Protein AF-A0A7X7SYZ7-F1 (afdb_monomer)

Foldseek 3Di:
DQKDKDQLAAFDKDDPDPFWIWTDHADPQFWDWIWIAGHPGDIDIDTAGHQWMWMWGRPDDHTDIDIGHDPDQDPDLQQNVCVVVVAHPVQEDEPPDPLAAQKDKDDDDPQKIKIWHWDFDPFKIFTKMWIWGADPVPRDIFTQDIDTRHMYGHPPDDNVNSVVRVVVVVVVRVPRDHDHDD

Secondary structure (DSSP, 8-state):
--EEEEE--SSEEEEEETTEEEEEEE-TTSEEEEEEEETTTEEEEEEEETT-EEEEE--SSSPEEEEEPPPPPPSSHHHHHHHHTT--GGGB--TT-TT--S-EEEEE-SSEEEEEEEEEETTEEEEEEEEEEE-TTT--EEEEEEEEEEEEE-TT--HHHHHHHHHHHHHHHHHS------

pLDDT: mean 91.29, std 6.84, range [59.31, 98.5]

Solvent-accessible surface area (backbone atoms only — not comparable to full-atom values): 10309 Å² total; per-residue (Å²): 130,54,66,51,75,43,79,34,78,64,64,47,76,44,79,72,50,100,56,29,39,37,36,37,46,55,49,98,88,32,42,42,36,34,37,41,33,38,69,95,71,48,70,49,78,40,81,42,42,57,64,24,33,42,37,40,31,59,65,78,79,76,59,50,71,47,78,39,79,55,86,74,77,55,87,51,69,56,57,26,54,38,36,77,73,74,37,48,71,95,30,51,48,61,72,84,42,83,83,62,38,79,70,46,71,53,72,72,61,93,62,32,32,39,39,37,30,45,52,72,39,94,48,26,33,36,30,36,34,36,32,34,32,56,38,90,88,74,69,49,76,38,34,42,43,76,48,76,71,30,36,28,54,42,98,84,59,49,60,68,57,43,53,54,30,43,50,55,50,48,50,62,59,65,67,57,72,69,48,67,80,131

Structure (mmCIF, N/CA/C/O backbone):
data_AF-A0A7X7SYZ7-F1
#
_entry.id   AF-A0A7X7SYZ7-F1
#
loop_
_atom_site.group_PDB
_atom_site.id
_atom_site.type_symbol
_atom_site.label_atom_id
_atom_site.label_alt_id
_atom_site.label_comp_id
_atom_site.label_asym_id
_atom_site.label_entity_id
_atom_site.label_seq_id
_atom_site.pdbx_PDB_ins_code
_atom_site.Cartn_x
_atom_site.Cartn_y
_atom_site.Cartn_z
_atom_site.occupancy
_atom_site.B_iso_or_equiv
_atom_site.auth_seq_id
_atom_site.auth_comp_id
_atom_site.auth_asym_id
_atom_site.auth_atom_id
_atom_site.pdbx_PDB_model_num
ATOM 1 N N . MET A 1 1 ? 9.435 10.555 -22.149 1.00 59.31 1 MET A N 1
ATOM 2 C CA . MET A 1 1 ? 8.198 10.839 -21.379 1.00 59.31 1 MET A CA 1
ATOM 3 C C . MET A 1 1 ? 6.962 10.702 -22.274 1.00 59.31 1 MET A C 1
ATOM 5 O O . MET A 1 1 ? 6.375 11.703 -22.654 1.00 59.31 1 MET A O 1
ATOM 9 N N . ALA A 1 2 ? 6.576 9.484 -22.659 1.00 74.25 2 ALA A N 1
ATOM 10 C CA . ALA A 1 2 ? 5.480 9.288 -23.620 1.00 74.25 2 ALA A CA 1
ATOM 11 C C . ALA A 1 2 ? 4.104 9.045 -22.973 1.00 74.25 2 ALA A C 1
ATOM 13 O O . ALA A 1 2 ? 3.088 9.118 -23.648 1.00 74.25 2 ALA A O 1
ATOM 14 N N . LYS A 1 3 ? 4.060 8.764 -21.668 1.00 85.44 3 LYS A N 1
ATOM 15 C CA . LYS A 1 3 ? 2.823 8.537 -20.915 1.00 85.44 3 LYS A CA 1
ATOM 16 C C . LYS A 1 3 ? 2.639 9.665 -19.911 1.00 85.44 3 LYS A C 1
ATOM 18 O O . LYS A 1 3 ? 3.589 9.987 -19.196 1.00 85.44 3 LYS A O 1
ATOM 23 N N . ARG A 1 4 ? 1.445 10.249 -19.856 1.00 86.56 4 ARG A N 1
ATOM 24 C CA . ARG A 1 4 ? 1.060 11.252 -18.857 1.00 86.56 4 ARG A CA 1
ATOM 25 C C . ARG A 1 4 ? -0.290 10.920 -18.242 1.00 86.56 4 ARG A C 1
ATOM 27 O O . ARG A 1 4 ? -1.123 10.270 -18.868 1.00 86.56 4 ARG A O 1
ATOM 34 N N . VAL A 1 5 ? -0.469 11.363 -17.004 1.00 88.19 5 VAL A N 1
ATOM 35 C CA . VAL A 1 5 ? -1.701 11.201 -16.233 1.00 88.19 5 VAL A CA 1
ATOM 36 C C . VAL A 1 5 ? -2.124 12.579 -15.754 1.00 88.19 5 VAL A C 1
ATOM 38 O O . VAL A 1 5 ? -1.307 13.295 -15.179 1.00 88.19 5 VAL A O 1
ATOM 41 N N . PHE A 1 6 ? -3.380 12.940 -15.991 1.00 87.12 6 PHE A N 1
ATOM 42 C CA . PHE A 1 6 ? -3.966 14.209 -15.569 1.00 87.12 6 PHE A CA 1
ATOM 43 C C . PHE A 1 6 ? -5.107 13.934 -14.594 1.00 87.12 6 PHE A C 1
ATOM 45 O O . PHE A 1 6 ? -5.988 13.124 -14.889 1.00 87.12 6 PHE A O 1
ATOM 52 N N . ASN A 1 7 ? -5.102 14.598 -13.438 1.00 88.88 7 ASN A N 1
ATOM 53 C CA . ASN A 1 7 ? -6.265 14.614 -12.554 1.00 88.88 7 ASN A CA 1
ATOM 54 C C . ASN A 1 7 ? -7.273 15.629 -13.103 1.00 88.88 7 ASN A C 1
ATOM 56 O O . ASN A 1 7 ? -6.920 16.774 -13.377 1.00 88.88 7 ASN A O 1
ATOM 60 N N . ILE A 1 8 ? -8.526 15.213 -13.268 1.00 88.56 8 ILE A N 1
ATOM 61 C CA . ILE A 1 8 ? -9.598 16.078 -13.762 1.00 88.56 8 ILE A CA 1
ATOM 62 C C . ILE A 1 8 ? -10.213 16.790 -12.554 1.00 88.56 8 ILE A C 1
ATOM 64 O O . ILE A 1 8 ? -11.076 16.241 -11.874 1.00 88.56 8 ILE A O 1
ATOM 68 N N . GLU A 1 9 ? -9.743 17.995 -12.244 1.00 87.25 9 GLU A N 1
ATOM 69 C CA . GLU A 1 9 ? -10.214 18.763 -11.076 1.00 87.25 9 GLU A CA 1
ATOM 70 C C . GLU A 1 9 ? -11.008 20.012 -11.464 1.00 87.25 9 GLU A C 1
ATOM 72 O O . GLU A 1 9 ? -11.958 20.390 -10.771 1.00 87.25 9 GLU A O 1
ATOM 77 N N . LYS A 1 10 ? -10.628 20.632 -12.582 1.00 88.62 10 LYS A N 1
ATOM 78 C CA . LYS A 1 10 ? -11.188 21.874 -13.116 1.00 88.62 10 LYS A CA 1
ATOM 79 C C . LYS A 1 10 ? -11.003 21.927 -14.634 1.00 88.62 10 LYS A C 1
ATOM 81 O O . LYS A 1 10 ? -10.249 21.136 -15.200 1.00 88.62 10 LYS A O 1
ATOM 86 N N . THR A 1 11 ? -11.670 22.883 -15.271 1.00 90.00 11 THR A N 1
ATOM 87 C CA . THR A 1 11 ? -11.431 23.238 -16.674 1.00 90.00 11 THR A CA 1
ATOM 88 C C . THR A 1 11 ? -10.013 23.783 -16.833 1.00 90.00 11 THR A C 1
ATOM 90 O O . THR A 1 11 ? -9.665 24.784 -16.208 1.00 90.00 11 THR A O 1
ATOM 93 N N . GLU A 1 12 ? -9.181 23.125 -17.640 1.00 91.00 12 GLU A N 1
ATOM 94 C CA . GLU A 1 12 ? -7.765 23.475 -17.792 1.00 91.00 12 GLU A CA 1
ATOM 95 C C . GLU A 1 12 ? -7.169 22.899 -19.086 1.00 91.00 12 GLU A C 1
ATOM 97 O O . GLU A 1 12 ? -7.591 21.846 -19.571 1.00 91.00 12 GLU A O 1
ATOM 102 N N . LYS A 1 13 ? -6.185 23.603 -19.662 1.00 90.12 13 LYS A N 1
ATOM 103 C CA . LYS A 1 13 ? -5.462 23.188 -20.871 1.00 90.12 13 LYS A CA 1
ATOM 104 C C . LYS A 1 13 ? -4.013 22.853 -20.533 1.00 90.12 13 LYS A C 1
ATOM 106 O O . LYS A 1 13 ? -3.319 23.643 -19.904 1.00 90.12 13 LYS A O 1
ATOM 111 N N . PHE A 1 14 ? -3.543 21.713 -21.021 1.00 87.00 14 PHE A N 1
ATOM 112 C CA . PHE A 1 14 ? -2.214 21.178 -20.757 1.00 87.00 14 PHE A CA 1
ATOM 113 C C . PHE A 1 14 ? -1.492 20.844 -22.059 1.00 87.00 14 PHE A C 1
ATOM 115 O O . PHE A 1 14 ? -2.081 20.287 -22.987 1.00 87.00 14 PHE A O 1
ATOM 122 N N . GLN A 1 15 ? -0.185 21.098 -22.102 1.00 86.69 15 GLN A N 1
ATOM 123 C CA . GLN A 1 15 ? 0.689 20.502 -23.108 1.00 86.69 15 GLN A CA 1
ATOM 124 C C . GLN A 1 15 ? 1.154 19.129 -22.602 1.00 86.69 15 GLN A C 1
ATOM 126 O O . GLN A 1 15 ? 1.947 19.025 -21.661 1.00 86.69 15 GLN A O 1
ATOM 131 N N . ALA A 1 16 ? 0.624 18.059 -23.197 1.00 82.19 16 ALA A N 1
ATOM 132 C CA . ALA A 1 16 ? 0.939 16.687 -22.807 1.00 82.19 16 ALA A CA 1
ATOM 133 C C . ALA A 1 16 ? 2.254 16.195 -23.430 1.00 82.19 16 ALA A C 1
ATOM 135 O O . ALA A 1 16 ? 3.013 15.478 -22.777 1.00 82.19 16 ALA A O 1
ATOM 136 N N . GLY A 1 17 ? 2.556 16.628 -24.653 1.00 80.62 17 GLY A N 1
ATOM 137 C CA . GLY A 1 17 ? 3.775 16.291 -25.387 1.00 80.62 17 GLY A CA 1
ATOM 138 C C . GLY A 1 17 ? 4.156 17.385 -26.382 1.00 80.62 17 GLY A C 1
ATOM 139 O O . GLY A 1 17 ? 3.549 18.453 -26.394 1.00 80.62 17 GLY A O 1
ATOM 140 N N . MET A 1 18 ? 5.150 17.121 -27.236 1.00 80.81 18 MET A N 1
ATOM 141 C CA . MET A 1 18 ? 5.618 18.112 -28.222 1.00 80.81 18 MET A CA 1
ATOM 142 C C . MET A 1 18 ? 4.513 18.560 -29.191 1.00 80.81 18 MET A C 1
ATOM 144 O O . MET A 1 18 ? 4.461 19.729 -29.543 1.00 80.81 18 MET A O 1
ATOM 148 N N . SER A 1 19 ? 3.615 17.653 -29.577 1.00 82.75 19 SER A N 1
ATOM 149 C CA . SER A 1 19 ? 2.524 17.900 -30.531 1.00 82.75 19 SER A CA 1
ATOM 150 C C . SER A 1 19 ? 1.172 17.397 -30.015 1.00 82.75 19 SER A C 1
ATOM 152 O O . SER A 1 19 ? 0.317 16.980 -30.795 1.00 82.75 19 SER A O 1
ATOM 154 N N . THR A 1 20 ? 0.996 17.354 -28.691 1.00 85.88 20 THR A N 1
ATOM 155 C CA . THR A 1 20 ? -0.237 16.862 -28.063 1.00 85.88 20 THR A CA 1
ATOM 156 C C . THR A 1 20 ? -0.690 17.811 -26.971 1.00 85.88 20 THR A C 1
ATOM 158 O O . THR A 1 20 ? 0.043 18.051 -26.006 1.00 85.88 20 THR A O 1
ATOM 161 N N . TYR A 1 21 ? -1.916 18.302 -27.109 1.00 89.94 21 TYR A N 1
ATOM 162 C CA . TYR A 1 21 ? -2.570 19.173 -26.145 1.00 89.94 21 TYR A CA 1
ATOM 163 C C . TYR A 1 21 ? -3.809 18.483 -25.593 1.00 89.94 21 TYR A C 1
ATOM 165 O O . TYR A 1 21 ? -4.528 17.791 -26.305 1.00 89.94 21 TYR A O 1
ATOM 173 N N . VAL A 1 22 ? -4.049 18.667 -24.303 1.00 91.25 22 VAL A N 1
ATOM 174 C CA . VAL A 1 22 ? -5.235 18.161 -23.617 1.00 91.25 22 VAL A CA 1
ATOM 175 C C . VAL A 1 22 ? -5.989 19.362 -23.092 1.00 91.25 22 VAL A C 1
ATOM 177 O O . VAL A 1 22 ? -5.407 20.192 -22.399 1.00 91.25 22 VAL A O 1
ATOM 180 N N . TYR A 1 23 ? -7.271 19.459 -23.401 1.00 94.06 23 TYR A N 1
ATOM 181 C CA . TYR A 1 23 ? -8.138 20.502 -22.886 1.00 94.06 23 TYR A CA 1
ATOM 182 C C . TYR A 1 23 ? -9.327 19.880 -22.167 1.00 94.06 23 TYR A C 1
ATOM 184 O O . TYR A 1 23 ? -10.150 19.206 -22.773 1.00 94.06 23 TYR A O 1
ATOM 192 N N . ILE A 1 24 ? -9.390 20.079 -20.858 1.00 93.75 24 ILE A N 1
ATOM 193 C CA . ILE A 1 24 ? -10.478 19.614 -20.006 1.00 93.75 24 ILE A CA 1
ATOM 194 C C . ILE A 1 24 ? -11.499 20.740 -19.893 1.00 93.75 24 ILE A C 1
ATOM 196 O O . ILE A 1 24 ? -11.137 21.861 -19.542 1.00 93.75 24 ILE A O 1
ATOM 200 N N . GLN A 1 25 ? -12.764 20.426 -20.152 1.00 93.62 25 GLN A N 1
ATOM 201 C CA . GLN A 1 25 ? -13.917 21.297 -19.956 1.00 93.62 25 GLN A CA 1
ATOM 202 C C . GLN A 1 25 ? -14.903 20.599 -19.026 1.00 93.62 25 GLN A C 1
ATOM 204 O O . GLN A 1 25 ? -15.317 19.478 -19.315 1.00 93.62 25 GLN A O 1
ATOM 209 N N . LEU A 1 26 ? -15.266 21.251 -17.924 1.00 92.06 26 LEU A N 1
ATOM 210 C CA . LEU A 1 26 ? -16.256 20.775 -16.960 1.00 92.06 26 LEU A CA 1
ATOM 211 C C . LEU A 1 26 ? -17.360 21.823 -16.786 1.00 92.06 26 LEU A C 1
ATOM 213 O O . LEU A 1 26 ? -17.083 23.022 -16.843 1.00 92.06 26 LEU A O 1
ATOM 217 N N . ASP A 1 27 ? -18.579 21.355 -16.550 1.00 91.75 27 ASP A N 1
ATOM 218 C CA . ASP A 1 27 ? -19.715 22.146 -16.086 1.00 91.75 27 ASP A CA 1
ATOM 219 C C . ASP A 1 27 ? -19.710 22.310 -14.551 1.00 91.75 27 ASP A C 1
ATOM 221 O O . ASP A 1 27 ? -18.876 21.738 -13.838 1.00 91.75 27 ASP A O 1
ATOM 225 N N . ASP A 1 28 ? -20.671 23.078 -14.030 1.00 88.06 28 ASP A N 1
ATOM 226 C CA . ASP A 1 28 ? -20.826 23.329 -12.589 1.00 88.06 28 ASP A CA 1
ATOM 227 C C . ASP A 1 28 ? -21.179 22.060 -11.789 1.00 88.06 28 ASP A C 1
ATOM 229 O O . ASP A 1 28 ? -20.898 21.971 -10.592 1.00 88.06 28 ASP A O 1
ATOM 233 N N . ALA A 1 29 ? -21.750 21.045 -12.447 1.00 86.44 29 ALA A N 1
ATOM 234 C CA . ALA A 1 29 ? -22.035 19.736 -11.860 1.00 86.44 29 ALA A CA 1
ATOM 235 C C . ALA A 1 29 ? -20.804 18.802 -11.861 1.00 86.44 29 ALA A C 1
ATOM 237 O O . ALA A 1 29 ? -20.845 17.705 -11.291 1.00 86.44 29 ALA A O 1
ATOM 238 N N . GLY A 1 30 ? -19.690 19.236 -12.459 1.00 85.31 30 GLY A N 1
ATOM 239 C CA . GLY A 1 30 ? -18.440 18.497 -12.560 1.00 85.31 30 GLY A CA 1
ATOM 240 C C . GLY A 1 30 ? -18.425 17.438 -13.663 1.00 85.31 30 GLY A C 1
ATOM 241 O O . GLY A 1 30 ? -17.581 16.548 -13.598 1.00 85.31 30 GLY A O 1
ATOM 242 N N . PHE A 1 31 ? -19.317 17.491 -14.648 1.00 91.81 31 PHE A N 1
ATOM 243 C CA . PHE A 1 31 ? -19.304 16.639 -15.840 1.00 91.81 31 PHE A CA 1
ATOM 244 C C . PHE A 1 31 ? -18.789 17.419 -17.049 1.00 91.81 31 PHE A C 1
ATOM 246 O O . PHE A 1 31 ? -18.883 18.639 -17.107 1.00 91.81 31 PHE A O 1
ATOM 253 N N . GLY A 1 32 ? -18.223 16.735 -18.036 1.00 92.50 32 GLY A N 1
ATOM 254 C CA . GLY A 1 32 ? -17.840 17.396 -19.275 1.00 92.50 32 GLY A CA 1
ATOM 255 C C . GLY A 1 32 ? -16.994 16.524 -20.185 1.00 92.50 32 GLY A C 1
ATOM 256 O O . GLY A 1 32 ? -17.213 15.315 -20.286 1.00 92.50 32 GLY A O 1
ATOM 257 N N . LYS A 1 33 ? -16.037 17.143 -20.876 1.00 95.19 33 LYS A N 1
ATOM 258 C CA . LYS A 1 33 ? -15.215 16.480 -21.891 1.00 95.19 33 LYS A CA 1
ATOM 259 C C . LYS A 1 33 ? -13.744 16.861 -21.801 1.00 95.19 33 LYS A C 1
ATOM 261 O O . LYS A 1 33 ? -13.391 18.003 -21.518 1.00 95.19 33 LYS A O 1
ATOM 266 N N . ALA A 1 34 ? -12.884 15.889 -22.070 1.00 93.50 34 ALA A N 1
ATOM 267 C CA . ALA A 1 34 ? -11.483 16.109 -22.374 1.00 93.50 34 ALA A CA 1
ATOM 268 C C . ALA A 1 34 ? -11.301 16.046 -23.891 1.00 93.50 34 ALA A C 1
ATOM 270 O O . ALA A 1 34 ? -11.618 15.037 -24.517 1.00 93.50 34 ALA A O 1
ATOM 271 N N . ILE A 1 35 ? -10.791 17.122 -24.474 1.00 93.69 35 ILE A N 1
ATOM 272 C CA . ILE A 1 35 ? -10.439 17.222 -25.886 1.00 93.69 35 ILE A CA 1
ATOM 273 C C . ILE A 1 35 ? -8.939 16.975 -25.989 1.00 93.69 35 ILE A C 1
ATOM 275 O O . ILE A 1 35 ? -8.139 17.735 -25.440 1.00 93.69 35 ILE A O 1
ATOM 279 N N . VAL A 1 36 ? -8.554 15.894 -26.658 1.00 90.94 36 VAL A N 1
ATOM 280 C CA . VAL A 1 36 ? -7.151 15.591 -26.944 1.00 90.94 36 VAL A CA 1
ATOM 281 C C . VAL A 1 36 ? -6.877 15.971 -28.385 1.00 90.94 36 VAL A C 1
ATOM 283 O O . VAL A 1 36 ? -7.438 15.377 -29.303 1.00 90.94 36 VAL A O 1
ATOM 286 N N . GLU A 1 37 ? -6.025 16.972 -28.557 1.00 90.38 37 GLU A N 1
ATOM 287 C CA . GLU A 1 37 ? -5.545 17.447 -29.846 1.00 90.38 37 GLU A CA 1
ATOM 288 C C . GLU A 1 37 ? -4.161 16.865 -30.128 1.00 90.38 37 GLU A C 1
ATOM 290 O O . GLU A 1 37 ? -3.281 16.882 -29.261 1.00 90.38 37 GLU A O 1
ATOM 295 N N . TRP A 1 38 ? -3.961 16.362 -31.341 1.00 86.94 38 TRP A N 1
ATOM 296 C CA . TRP A 1 38 ? -2.729 15.730 -31.782 1.00 86.94 38 TRP A CA 1
ATOM 297 C C . TRP A 1 38 ? -2.341 16.170 -33.196 1.00 86.94 38 TRP A C 1
ATOM 299 O O . TRP A 1 38 ? -3.184 16.311 -34.080 1.00 86.94 38 TRP A O 1
ATOM 309 N N . LYS A 1 39 ? -1.032 16.352 -33.413 1.00 78.12 39 LYS A N 1
ATOM 310 C CA . LYS A 1 39 ? -0.447 16.780 -34.697 1.00 78.12 39 LYS A CA 1
ATOM 311 C C . LYS A 1 39 ? -1.217 17.962 -35.307 1.00 78.12 39 LYS A C 1
ATOM 313 O O . LYS A 1 39 ? -1.373 18.972 -34.637 1.00 78.12 39 LYS A O 1
ATOM 318 N N . HIS A 1 40 ? -1.600 17.892 -36.582 1.00 74.56 40 HIS A N 1
ATOM 319 C CA . HIS A 1 40 ? -2.111 18.999 -37.396 1.00 74.56 40 HIS A CA 1
ATOM 320 C C . HIS A 1 40 ? -3.585 19.323 -37.079 1.00 74.56 40 HIS A C 1
ATOM 322 O O . HIS A 1 40 ? -4.405 19.435 -37.983 1.00 74.56 40 HIS A O 1
ATOM 328 N N . GLY A 1 41 ? -3.921 19.453 -35.792 1.00 75.75 41 GLY A N 1
ATOM 329 C CA . GLY A 1 41 ? -5.257 19.831 -35.329 1.00 75.75 41 GLY A CA 1
ATOM 330 C C . GLY A 1 41 ? -6.276 18.691 -35.281 1.00 75.75 41 GLY A C 1
ATOM 331 O O . GLY A 1 41 ? -7.466 18.962 -35.141 1.00 75.75 41 GLY A O 1
ATOM 332 N N . GLU A 1 42 ? -5.855 17.425 -35.376 1.00 84.06 42 GLU A N 1
ATOM 333 C CA . GLU A 1 42 ? -6.772 16.301 -35.168 1.00 84.06 42 GLU A CA 1
ATOM 334 C C . GLU A 1 42 ? -7.204 16.264 -33.702 1.00 84.06 42 GLU A C 1
ATOM 336 O O . GLU A 1 42 ? -6.365 16.239 -32.800 1.00 84.06 42 GLU A O 1
ATOM 341 N N . GLN A 1 43 ? -8.512 16.249 -33.455 1.00 90.00 43 GLN A N 1
ATOM 342 C CA . GLN A 1 43 ? -9.076 16.275 -32.110 1.00 90.00 43 GLN A CA 1
ATOM 343 C C . GLN A 1 43 ? -9.991 15.079 -31.874 1.00 90.00 43 GLN A C 1
ATOM 345 O O . GLN A 1 43 ? -10.747 14.664 -32.753 1.00 90.00 43 GLN A O 1
ATOM 350 N N . LYS A 1 44 ? -9.956 14.548 -30.652 1.00 91.50 44 LYS A N 1
ATOM 351 C CA . LYS A 1 44 ? -10.928 13.564 -30.174 1.00 91.50 44 LYS A CA 1
ATOM 352 C C . LYS A 1 44 ? -11.412 13.932 -28.784 1.00 91.50 44 LYS A C 1
ATOM 354 O O . LYS A 1 44 ? -10.626 14.347 -27.932 1.00 91.50 44 LYS A O 1
ATOM 359 N N . GLU A 1 45 ? -12.706 13.748 -28.565 1.00 93.25 45 GLU A N 1
ATOM 360 C CA . GLU A 1 45 ? -13.362 14.052 -27.300 1.00 93.25 45 GLU A CA 1
ATOM 361 C C . GLU A 1 45 ? -13.578 12.784 -26.474 1.00 93.25 45 GLU A C 1
ATOM 363 O O . GLU A 1 45 ? -13.928 11.724 -26.999 1.00 93.25 45 GLU A O 1
ATOM 368 N N . PHE A 1 46 ? -13.384 12.909 -25.165 1.00 92.50 46 PHE A N 1
ATOM 369 C CA . PHE A 1 46 ? -13.598 11.850 -24.190 1.00 92.50 46 PHE A CA 1
ATOM 370 C C . PHE A 1 46 ? -14.503 12.376 -23.078 1.00 92.50 46 PHE A C 1
ATOM 372 O O . PHE A 1 46 ? -14.190 13.425 -22.510 1.00 92.50 46 PHE A O 1
ATOM 379 N N . PRO A 1 47 ? -15.603 11.685 -22.739 1.00 93.00 47 PRO A N 1
ATOM 380 C CA . PRO A 1 47 ? -16.440 12.086 -21.618 1.00 93.00 47 PRO A CA 1
ATOM 381 C C . PRO A 1 47 ? -15.651 11.941 -20.314 1.00 93.00 47 PRO A C 1
ATOM 383 O O . PRO A 1 47 ? -15.013 10.914 -20.077 1.00 93.00 47 PRO A O 1
ATOM 386 N N . VAL A 1 48 ? -15.690 12.972 -19.474 1.00 93.06 48 VAL A N 1
ATOM 387 C CA . VAL A 1 48 ? -14.971 13.009 -18.198 1.00 93.06 48 VAL A CA 1
ATOM 388 C C . VAL A 1 48 ? -15.828 13.597 -17.087 1.00 93.06 48 VAL A C 1
ATOM 390 O O . VAL A 1 48 ? -16.778 14.343 -17.319 1.00 93.06 48 VAL A O 1
ATOM 393 N N . LYS A 1 49 ? -15.451 13.281 -15.853 1.00 92.44 49 LYS A N 1
ATOM 394 C CA . LYS A 1 49 ? -16.029 13.821 -14.631 1.00 92.44 49 LYS A CA 1
ATOM 395 C C . LYS A 1 49 ? -14.930 14.285 -13.679 1.00 92.44 49 LYS A C 1
ATOM 397 O O . LYS A 1 49 ? -13.864 13.673 -13.590 1.00 92.44 49 LYS A O 1
ATOM 402 N N . LYS A 1 50 ? -15.212 15.336 -12.913 1.00 90.12 50 LYS A N 1
ATOM 403 C CA . LYS A 1 50 ? -14.392 15.802 -11.798 1.00 90.12 50 LYS A CA 1
ATOM 404 C C . LYS A 1 50 ? -14.065 14.645 -10.848 1.00 90.12 50 LYS A C 1
ATOM 406 O O . LYS A 1 50 ? -14.952 13.912 -10.415 1.00 90.12 50 LYS A O 1
ATOM 411 N N . GLY A 1 51 ? -12.785 14.500 -10.521 1.00 85.56 51 GLY A N 1
ATOM 412 C CA . GLY A 1 51 ? -12.242 13.426 -9.692 1.00 85.56 51 GLY A CA 1
ATOM 413 C C . GLY A 1 51 ? -11.753 12.201 -10.470 1.00 85.56 51 GLY A C 1
ATOM 414 O O . GLY A 1 51 ? -11.098 11.351 -9.873 1.00 85.56 51 GLY A O 1
ATOM 415 N N . GLN A 1 52 ? -12.003 12.102 -11.780 1.00 91.50 52 GLN A N 1
ATOM 416 C CA . GLN A 1 52 ? -11.419 11.055 -12.625 1.00 91.50 52 GLN A CA 1
ATOM 417 C C . GLN A 1 52 ? -9.964 11.375 -13.010 1.00 91.50 52 GLN A C 1
ATOM 419 O O . GLN A 1 52 ? -9.450 12.477 -12.790 1.00 91.50 52 GLN A O 1
ATOM 424 N N . ARG A 1 53 ? -9.280 10.389 -13.593 1.00 90.44 53 ARG A N 1
ATOM 425 C CA . ARG A 1 53 ? -7.949 10.525 -14.190 1.00 90.44 53 ARG A CA 1
ATOM 426 C C . ARG A 1 53 ? -8.003 10.279 -15.686 1.00 90.44 53 ARG A C 1
ATOM 428 O O . ARG A 1 53 ? -8.580 9.289 -16.126 1.00 90.44 53 ARG A O 1
ATOM 435 N N . LEU A 1 54 ? -7.341 11.145 -16.442 1.00 90.94 54 LEU A N 1
ATOM 436 C CA . LEU A 1 54 ? -7.102 10.969 -17.866 1.00 90.94 54 LEU A CA 1
ATOM 437 C C . LEU A 1 54 ? -5.682 10.443 -18.074 1.00 90.94 54 LEU A C 1
ATOM 439 O O . LEU A 1 54 ? -4.704 11.121 -17.756 1.00 90.94 54 LEU A O 1
ATOM 443 N N . TYR A 1 55 ? -5.568 9.241 -18.615 1.00 90.62 55 TYR A N 1
ATOM 444 C CA . TYR A 1 55 ? -4.309 8.643 -19.035 1.00 90.62 55 TYR A CA 1
ATOM 445 C C . TYR A 1 55 ? -4.122 8.903 -20.520 1.00 90.62 55 TYR A C 1
ATOM 447 O O . TYR A 1 55 ? -5.005 8.580 -21.303 1.00 90.62 55 TYR A O 1
ATOM 455 N N . VAL A 1 56 ? -2.978 9.468 -20.900 1.00 89.50 56 VAL A N 1
ATOM 456 C CA . VAL A 1 56 ? -2.627 9.744 -22.296 1.00 89.50 56 VAL A CA 1
ATOM 457 C C . VAL A 1 56 ? -1.293 9.078 -22.601 1.00 89.50 56 VAL A C 1
ATOM 459 O O . VAL A 1 56 ? -0.257 9.432 -22.031 1.00 89.50 56 VAL A O 1
ATOM 462 N N . ASN A 1 57 ? -1.314 8.099 -23.497 1.00 88.56 57 ASN A N 1
ATOM 463 C CA . ASN A 1 57 ? -0.145 7.410 -24.015 1.00 88.56 57 ASN A CA 1
ATOM 464 C C . ASN A 1 57 ? 0.120 7.876 -25.449 1.00 88.56 57 ASN A C 1
ATOM 466 O O . ASN A 1 57 ? -0.573 7.505 -26.387 1.00 88.56 57 ASN A O 1
ATOM 470 N N . MET A 1 58 ? 1.153 8.693 -25.608 1.00 85.81 58 MET A N 1
ATOM 471 C CA . MET A 1 58 ? 1.506 9.392 -26.845 1.00 85.81 58 MET A CA 1
ATOM 472 C C . MET A 1 58 ? 2.416 8.559 -27.765 1.00 85.81 58 MET A C 1
ATOM 474 O O . MET A 1 58 ? 3.139 9.116 -28.587 1.00 85.81 58 MET A O 1
ATOM 478 N N . TRP A 1 59 ? 2.445 7.233 -27.601 1.00 76.56 59 TRP A N 1
ATOM 479 C CA . TRP A 1 59 ? 3.171 6.334 -28.501 1.00 76.56 59 TRP A CA 1
ATOM 480 C C . TRP A 1 59 ? 2.329 6.005 -29.739 1.00 76.56 59 TRP A C 1
ATOM 482 O O . TRP A 1 59 ? 1.214 5.514 -29.602 1.00 76.56 59 TRP A O 1
ATOM 492 N N . GLY A 1 60 ? 2.901 6.191 -30.935 1.00 68.75 60 GLY A N 1
ATOM 493 C CA . GLY A 1 60 ? 2.297 5.785 -32.210 1.00 68.75 60 GLY A CA 1
ATOM 494 C C . GLY A 1 60 ? 1.676 6.935 -33.013 1.00 68.75 60 GLY A C 1
ATOM 495 O O . GLY A 1 60 ? 2.212 8.042 -33.049 1.00 68.75 60 GLY A O 1
ATOM 496 N N . GLY A 1 61 ? 0.585 6.626 -33.722 1.00 74.19 61 GLY A N 1
ATOM 497 C CA . GLY A 1 61 ? -0.259 7.593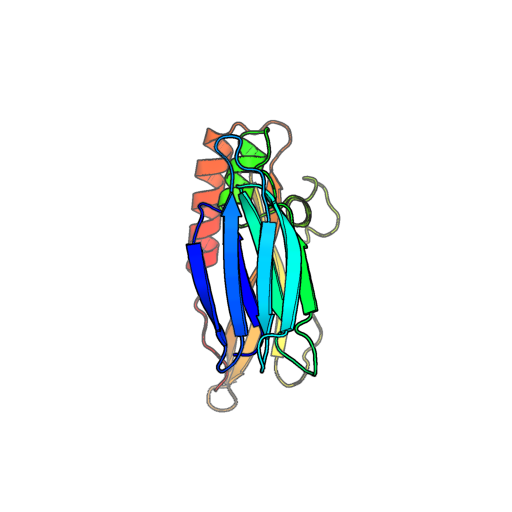 -34.427 1.00 74.19 61 GLY A CA 1
ATOM 498 C C . GLY A 1 61 ? -1.079 8.408 -33.425 1.00 74.19 61 GLY A C 1
ATOM 499 O O . GLY A 1 61 ? -0.523 9.212 -32.684 1.00 74.19 61 GLY A O 1
ATOM 500 N N . PHE A 1 62 ? -2.389 8.180 -33.366 1.00 76.94 62 PHE A N 1
ATOM 501 C CA . PHE A 1 62 ? -3.244 8.848 -32.386 1.00 76.94 62 PHE A CA 1
ATOM 502 C C . PHE A 1 62 ? -2.913 8.399 -30.941 1.00 76.94 62 PHE A C 1
ATOM 504 O O . PHE A 1 62 ? -2.729 7.197 -30.726 1.00 76.94 62 PHE A O 1
ATOM 511 N N . PRO A 1 63 ? -2.853 9.311 -29.945 1.00 81.38 63 PRO A N 1
ATOM 512 C CA . PRO A 1 63 ? -2.601 8.940 -28.554 1.00 81.38 63 PRO A CA 1
ATOM 513 C C . PRO A 1 63 ? -3.658 7.968 -28.016 1.00 81.38 63 PRO A C 1
ATOM 515 O O . PRO A 1 63 ? -4.855 8.199 -28.161 1.00 81.38 63 PRO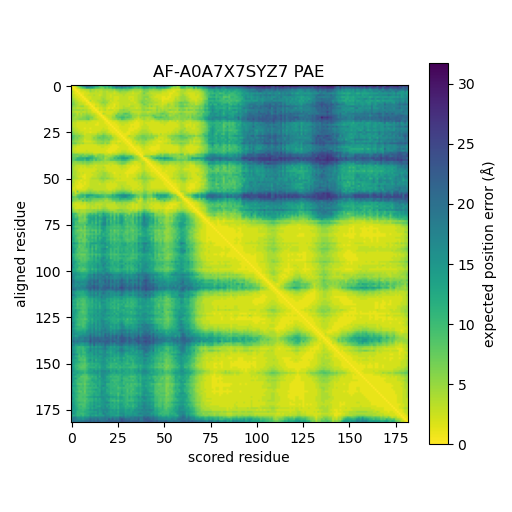 A O 1
ATOM 518 N N . ASP A 1 64 ? -3.234 6.906 -27.337 1.00 86.62 64 ASP A N 1
ATOM 519 C CA . ASP A 1 64 ? -4.162 6.051 -26.594 1.00 86.62 64 ASP A CA 1
ATOM 520 C C . ASP A 1 64 ? -4.592 6.777 -25.311 1.00 86.62 64 ASP A C 1
ATOM 522 O O . ASP A 1 64 ? -3.750 7.230 -24.527 1.00 86.62 64 ASP A O 1
ATOM 526 N N . VAL A 1 65 ? -5.902 6.941 -25.128 1.00 87.81 65 VAL A N 1
ATOM 527 C CA . VAL A 1 65 ? -6.487 7.761 -24.065 1.00 87.81 65 VAL A CA 1
ATOM 528 C C . VAL A 1 65 ? -7.504 6.944 -23.287 1.00 87.81 65 VAL A C 1
ATOM 530 O O . VAL A 1 65 ? -8.436 6.383 -23.861 1.00 87.81 65 VAL A O 1
ATOM 533 N N . GLN A 1 66 ? -7.354 6.923 -21.965 1.00 90.12 66 GLN A N 1
ATOM 534 C CA . GLN A 1 66 ? -8.256 6.208 -21.067 1.00 90.12 66 GLN A CA 1
ATOM 535 C C . GLN A 1 66 ? -8.704 7.107 -19.918 1.00 90.12 66 GLN A C 1
ATOM 537 O O . GLN A 1 66 ? -7.898 7.822 -19.322 1.00 90.12 66 GLN A O 1
ATOM 542 N N . VAL A 1 67 ? -9.988 7.028 -19.574 1.00 89.31 67 VAL A N 1
ATOM 543 C CA . VAL A 1 67 ? -10.588 7.741 -18.440 1.00 89.31 67 VAL A CA 1
ATOM 544 C C . VAL A 1 67 ? -10.846 6.741 -17.325 1.00 89.31 67 VAL A C 1
ATOM 546 O O . VAL A 1 67 ? -11.503 5.725 -17.535 1.00 89.31 67 VAL A O 1
ATOM 549 N N . TRP A 1 68 ? -10.278 6.995 -16.152 1.00 89.38 68 TRP A N 1
ATOM 550 C CA . TRP A 1 68 ? -10.344 6.089 -15.012 1.00 89.38 68 TRP A CA 1
ATOM 551 C C . TRP A 1 68 ? -10.972 6.796 -13.819 1.00 89.38 68 TRP A C 1
ATOM 553 O O . TRP A 1 68 ? -10.626 7.932 -13.494 1.00 89.38 68 TRP A O 1
ATOM 563 N N . GLU A 1 69 ? -11.844 6.090 -13.111 1.00 84.12 69 GLU A N 1
ATOM 564 C CA . GLU A 1 69 ? -12.270 6.499 -11.777 1.00 84.12 69 GLU A CA 1
ATOM 565 C C . GLU A 1 69 ? -11.082 6.440 -10.815 1.00 84.12 69 GLU A C 1
ATOM 567 O O . GLU A 1 69 ? -10.308 5.474 -10.814 1.00 84.12 69 GLU A O 1
ATOM 572 N N . GLN A 1 70 ? -10.933 7.457 -9.966 1.00 77.00 70 GLN A N 1
ATOM 573 C CA . GLN A 1 70 ? -9.998 7.330 -8.857 1.00 77.00 70 GLN A CA 1
ATOM 574 C C . GLN A 1 70 ? -10.507 6.270 -7.872 1.00 77.00 70 GLN A C 1
ATOM 576 O O . GLN A 1 70 ? -11.713 6.200 -7.606 1.00 77.00 70 GLN A O 1
ATOM 581 N N . PRO A 1 71 ? -9.612 5.441 -7.303 1.00 76.81 71 PRO A N 1
ATOM 582 C CA . PRO A 1 71 ? -10.005 4.522 -6.252 1.00 76.81 71 PRO A CA 1
ATOM 583 C C . PRO A 1 71 ? -10.592 5.332 -5.098 1.00 76.81 71 PRO A C 1
ATOM 585 O O . PRO A 1 71 ? -9.919 6.196 -4.536 1.00 76.81 71 PRO A O 1
ATOM 588 N N . LYS A 1 72 ? -11.851 5.061 -4.756 1.00 80.81 72 LYS A N 1
ATOM 589 C CA . LYS A 1 72 ? -12.497 5.711 -3.617 1.00 80.81 72 LYS A CA 1
ATOM 590 C C . LYS A 1 72 ? -11.890 5.166 -2.322 1.00 80.81 72 LYS A C 1
ATOM 592 O O . LYS A 1 72 ? -11.696 3.947 -2.230 1.00 80.81 72 LYS A O 1
ATOM 597 N N . PRO A 1 73 ? -11.614 6.027 -1.328 1.00 84.81 73 PRO A N 1
ATOM 598 C CA . PRO A 1 73 ? -11.160 5.559 -0.031 1.00 84.81 73 PRO A CA 1
ATOM 599 C C . PRO A 1 73 ? -12.220 4.628 0.587 1.00 84.81 73 PRO A C 1
ATOM 601 O O . PRO A 1 73 ? -13.423 4.855 0.401 1.00 84.81 73 PRO A O 1
ATOM 604 N N . PRO A 1 74 ? -11.806 3.570 1.303 1.00 91.12 74 PRO A N 1
ATOM 605 C CA . PRO A 1 74 ? -12.727 2.713 2.041 1.00 91.12 74 PRO A CA 1
ATOM 606 C C . PRO A 1 74 ? -13.584 3.503 3.041 1.00 91.12 74 PRO A C 1
ATOM 608 O O . PRO A 1 74 ? -13.140 4.506 3.595 1.00 91.12 74 PRO A O 1
ATOM 611 N N . LYS A 1 75 ? -14.816 3.034 3.283 1.00 92.75 75 LYS A N 1
ATOM 612 C CA . LYS A 1 75 ? -15.695 3.600 4.324 1.00 92.75 75 LYS A CA 1
ATOM 613 C C . LYS A 1 75 ? -15.270 3.186 5.734 1.00 92.75 75 LYS A C 1
ATOM 615 O O . LYS A 1 75 ? -15.462 3.953 6.668 1.00 92.75 75 LYS A O 1
ATOM 620 N N . ASP A 1 76 ? -14.736 1.975 5.867 1.00 94.94 76 ASP A N 1
ATOM 621 C CA . ASP A 1 76 ? -14.244 1.449 7.136 1.00 94.94 76 ASP A CA 1
ATOM 622 C C . ASP A 1 76 ? -13.001 2.241 7.600 1.00 94.94 76 ASP A C 1
ATOM 624 O O . ASP A 1 76 ? -12.070 2.391 6.800 1.00 94.94 76 ASP A O 1
ATOM 628 N N . PRO A 1 77 ? -12.968 2.763 8.844 1.00 96.44 77 PRO A N 1
ATOM 629 C CA . PRO A 1 77 ? -11.878 3.617 9.315 1.00 96.44 77 PRO A CA 1
ATOM 630 C C . PRO A 1 77 ? -10.501 2.945 9.297 1.00 96.44 77 PRO A C 1
ATOM 632 O O . PRO A 1 77 ? -9.521 3.581 8.910 1.00 96.44 77 PRO A O 1
ATOM 635 N N . ILE A 1 78 ? -10.418 1.661 9.658 1.00 97.38 78 ILE A N 1
ATOM 636 C CA . ILE A 1 78 ? -9.158 0.904 9.683 1.00 97.38 78 ILE A CA 1
ATOM 637 C C . ILE A 1 78 ? -8.659 0.675 8.256 1.00 97.38 78 ILE A C 1
ATOM 639 O O . ILE A 1 78 ? -7.512 0.977 7.930 1.00 97.38 78 ILE A O 1
ATOM 643 N N . MET A 1 79 ? -9.529 0.207 7.362 1.00 95.88 79 MET A N 1
ATOM 644 C CA . MET A 1 79 ? -9.192 0.012 5.952 1.00 95.88 79 MET A CA 1
ATOM 645 C C . MET A 1 79 ? -8.819 1.324 5.266 1.00 95.88 79 MET A C 1
ATOM 647 O O . MET A 1 79 ? -7.954 1.330 4.389 1.00 95.88 79 MET A O 1
ATOM 651 N N . ARG A 1 80 ? -9.459 2.434 5.646 1.00 96.12 80 ARG A N 1
ATOM 652 C CA . ARG A 1 80 ? -9.107 3.768 5.162 1.00 96.12 80 ARG A CA 1
ATOM 653 C C . ARG A 1 80 ? -7.716 4.175 5.633 1.00 96.12 80 ARG A C 1
ATOM 655 O O . ARG A 1 80 ? -6.907 4.544 4.789 1.00 96.12 80 ARG A O 1
ATOM 662 N N . PHE A 1 81 ? -7.423 4.036 6.924 1.00 97.56 81 PHE A N 1
ATOM 663 C CA . PHE A 1 81 ? -6.094 4.291 7.477 1.00 97.56 81 PHE A CA 1
ATOM 664 C C . PHE A 1 81 ? -5.015 3.480 6.742 1.00 97.56 81 PHE A C 1
ATOM 666 O O . PHE A 1 81 ? -4.030 4.041 6.264 1.00 97.56 81 PHE A O 1
ATOM 673 N N . LEU A 1 82 ? -5.228 2.174 6.559 1.00 96.75 82 LEU A N 1
ATOM 674 C CA . LEU A 1 82 ? -4.300 1.309 5.826 1.00 96.75 82 LEU A CA 1
ATOM 675 C C . LEU A 1 82 ? -4.132 1.746 4.360 1.00 96.75 82 LEU A C 1
ATOM 677 O O . LEU A 1 82 ? -3.012 1.770 3.844 1.00 96.75 82 LEU A O 1
ATOM 681 N N . TRP A 1 83 ? -5.221 2.130 3.689 1.00 95.19 83 TRP A N 1
ATOM 682 C CA . TRP A 1 83 ? -5.185 2.634 2.314 1.00 95.19 83 TRP A CA 1
ATOM 683 C C . TRP A 1 83 ? -4.367 3.926 2.193 1.00 95.19 83 TRP A C 1
ATOM 685 O O . TRP A 1 83 ? -3.528 4.020 1.295 1.00 95.19 83 TRP A O 1
ATOM 695 N N . GLU A 1 84 ? -4.551 4.871 3.120 1.00 94.69 84 GLU A N 1
ATOM 696 C CA . GLU A 1 84 ? -3.781 6.123 3.204 1.00 94.69 84 GLU A CA 1
ATOM 697 C C . GLU A 1 84 ? -2.279 5.851 3.424 1.00 94.69 84 GLU A C 1
ATOM 699 O O . GLU A 1 84 ? -1.436 6.588 2.918 1.00 94.69 84 GLU A O 1
ATOM 704 N N . HIS A 1 85 ? -1.933 4.724 4.058 1.00 95.12 85 HIS A N 1
ATOM 705 C CA . HIS A 1 85 ? -0.554 4.254 4.250 1.00 95.12 85 HIS A CA 1
ATOM 706 C C . HIS A 1 85 ? -0.041 3.324 3.131 1.00 95.12 85 HIS A C 1
ATOM 708 O O . HIS A 1 85 ? 0.995 2.672 3.277 1.00 95.12 85 HIS A O 1
ATOM 714 N N . GLY A 1 86 ? -0.733 3.251 1.988 1.00 92.81 86 GLY A N 1
ATOM 715 C CA . GLY A 1 86 ? -0.277 2.505 0.809 1.00 92.81 86 GLY A CA 1
ATOM 716 C C . GLY A 1 86 ? -0.619 1.009 0.809 1.00 92.81 86 GLY A C 1
ATOM 717 O O . GLY A 1 86 ? -0.072 0.248 -0.004 1.00 92.81 86 GLY A O 1
ATOM 718 N N . PHE A 1 87 ? -1.544 0.579 1.671 1.00 95.19 87 PHE A N 1
ATOM 719 C CA . PHE A 1 87 ? -2.064 -0.788 1.745 1.00 95.19 87 PHE A CA 1
ATOM 720 C C . PHE A 1 87 ? -3.503 -0.852 1.210 1.00 95.19 87 PHE A C 1
ATOM 722 O O . PHE A 1 87 ? -4.465 -0.833 1.974 1.00 95.19 87 PHE A O 1
ATOM 729 N N . PRO A 1 88 ? -3.696 -0.935 -0.123 1.00 92.56 88 PRO A N 1
ATOM 730 C CA . PRO A 1 88 ? -5.022 -1.161 -0.689 1.00 92.56 88 PRO A CA 1
ATOM 731 C C . PRO A 1 88 ? -5.555 -2.539 -0.286 1.00 92.56 88 PRO A C 1
ATOM 733 O O . PRO A 1 88 ? -4.772 -3.428 0.037 1.00 92.56 88 PRO A O 1
ATOM 736 N N . LYS A 1 89 ? -6.869 -2.764 -0.430 1.00 91.75 89 LYS A N 1
ATOM 737 C CA . LYS A 1 89 ? -7.557 -4.019 -0.056 1.00 91.75 89 LYS A CA 1
ATOM 738 C C . LYS A 1 89 ? -6.810 -5.302 -0.456 1.00 91.75 89 LYS A C 1
ATOM 740 O O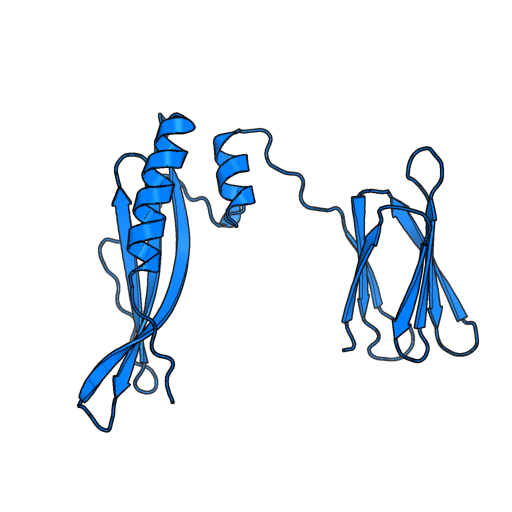 . LYS A 1 89 ? -6.733 -6.221 0.337 1.00 91.75 89 LYS A O 1
ATOM 745 N N . LYS A 1 90 ? -6.201 -5.351 -1.648 1.00 92.94 90 LYS A N 1
ATOM 746 C CA . LYS A 1 90 ? -5.424 -6.515 -2.130 1.00 92.94 90 LYS A CA 1
ATOM 747 C C . LYS A 1 90 ? -4.163 -6.852 -1.316 1.00 92.94 90 LYS A C 1
ATOM 749 O O . LYS A 1 90 ? -3.614 -7.930 -1.485 1.00 92.94 90 LYS A O 1
ATOM 754 N N . LYS A 1 91 ? -3.659 -5.910 -0.516 1.00 96.12 91 LYS A N 1
ATOM 755 C CA . LYS A 1 91 ? -2.523 -6.084 0.400 1.00 96.12 91 LYS A CA 1
ATOM 756 C C . LYS A 1 91 ? -2.966 -6.274 1.852 1.00 96.12 91 LYS A C 1
ATOM 758 O O . LYS A 1 91 ? -2.105 -6.474 2.703 1.00 96.12 91 LYS A O 1
ATOM 763 N N . VAL A 1 92 ? -4.264 -6.170 2.134 1.00 97.44 92 VAL A N 1
ATOM 764 C CA . VAL A 1 92 ? -4.824 -6.430 3.460 1.00 97.44 92 VAL A CA 1
ATOM 765 C C . VAL A 1 92 ? -5.357 -7.856 3.454 1.00 97.44 92 VAL A C 1
ATOM 767 O O . VAL A 1 92 ? -6.348 -8.147 2.787 1.00 97.44 92 VAL A O 1
ATOM 770 N N . LEU A 1 93 ? -4.652 -8.750 4.138 1.00 97.75 93 LEU A N 1
ATOM 771 C CA . LEU A 1 93 ? -4.971 -10.173 4.183 1.00 97.75 93 LEU A CA 1
ATOM 772 C C . LEU A 1 93 ? -5.742 -10.522 5.467 1.00 97.75 93 LEU A C 1
ATOM 774 O O . LEU A 1 93 ? -5.621 -9.807 6.466 1.00 97.75 93 LEU A O 1
ATOM 778 N N . PRO A 1 94 ? -6.514 -11.623 5.473 1.00 97.50 94 PRO A N 1
ATOM 779 C CA . PRO A 1 94 ? -7.085 -12.176 6.696 1.00 97.50 94 PRO A CA 1
ATOM 780 C C . PRO A 1 94 ? -6.027 -12.427 7.780 1.00 97.50 94 PRO A C 1
ATOM 782 O O . PRO A 1 94 ? -4.889 -12.798 7.488 1.00 97.50 94 PRO A O 1
ATOM 785 N N . TRP A 1 95 ? -6.419 -12.298 9.051 1.00 97.38 95 TRP A N 1
ATOM 786 C CA . TRP A 1 95 ? -5.502 -12.501 10.178 1.00 97.38 95 TRP A CA 1
ATOM 787 C C . TRP A 1 95 ? -4.851 -13.889 10.207 1.00 97.38 95 TRP A C 1
ATOM 789 O O . TRP A 1 95 ? -3.723 -14.005 10.654 1.00 97.38 95 TRP A O 1
ATOM 799 N N . ASN A 1 96 ? -5.495 -14.933 9.688 1.00 96.31 96 ASN A N 1
ATOM 800 C CA . ASN A 1 96 ? -4.932 -16.289 9.638 1.00 96.31 96 ASN A CA 1
ATOM 801 C C . ASN A 1 96 ? -4.592 -16.731 8.202 1.00 96.31 96 ASN A C 1
ATOM 803 O O . ASN A 1 96 ? -4.648 -17.917 7.894 1.00 96.31 96 ASN A O 1
ATOM 807 N N . ASP A 1 97 ? -4.301 -15.788 7.299 1.00 97.62 97 ASP A N 1
ATOM 808 C CA . ASP A 1 97 ? -3.914 -16.115 5.921 1.00 97.62 97 ASP A CA 1
ATOM 809 C C . ASP A 1 97 ? -2.607 -16.926 5.886 1.00 97.62 97 ASP A C 1
ATOM 811 O O . ASP A 1 97 ? -1.637 -16.581 6.565 1.00 97.62 97 ASP A O 1
ATOM 815 N N . ALA A 1 98 ? -2.576 -17.985 5.072 1.00 96.50 98 ALA A N 1
ATOM 816 C CA . ALA A 1 98 ? -1.448 -18.911 4.967 1.00 96.50 98 ALA A CA 1
ATOM 817 C C . ALA A 1 98 ? -0.164 -18.268 4.410 1.00 96.50 98 ALA A C 1
ATOM 819 O O . ALA A 1 98 ? 0.913 -18.840 4.536 1.00 96.50 98 ALA A O 1
ATOM 820 N N . GLN A 1 99 ? -0.251 -17.079 3.802 1.00 95.94 99 GLN A N 1
ATOM 821 C CA . GLN A 1 99 ? 0.930 -16.328 3.367 1.00 95.94 99 GLN A CA 1
ATOM 822 C C . GLN A 1 99 ? 1.753 -15.774 4.533 1.00 95.94 99 GLN A C 1
ATOM 824 O O . GLN A 1 99 ? 2.916 -15.416 4.338 1.00 95.94 99 GLN A O 1
ATOM 829 N N . PHE A 1 100 ? 1.165 -15.651 5.725 1.00 97.38 100 PHE A N 1
ATOM 830 C CA . PHE A 1 100 ? 1.917 -15.276 6.913 1.00 97.38 100 PHE A CA 1
ATOM 831 C C . PHE A 1 100 ? 2.706 -16.478 7.418 1.00 97.38 100 PHE A C 1
ATOM 833 O O . PHE A 1 100 ? 2.147 -17.411 7.984 1.00 97.38 100 PHE A O 1
ATOM 840 N N . VAL A 1 101 ? 4.014 -16.420 7.202 1.00 96.50 101 VAL A N 1
ATOM 841 C CA . VAL A 1 101 ? 4.984 -17.445 7.589 1.00 96.50 101 VAL A CA 1
ATOM 842 C C . VAL A 1 101 ? 5.936 -16.902 8.645 1.00 96.50 101 VAL A C 1
ATOM 844 O O . VAL A 1 101 ? 6.211 -15.699 8.654 1.00 96.50 101 VAL A O 1
ATOM 847 N N . ASP A 1 102 ? 6.463 -17.768 9.506 1.00 95.25 102 ASP A N 1
ATOM 848 C CA . ASP A 1 102 ? 7.466 -17.370 10.501 1.00 95.25 102 ASP A CA 1
ATOM 849 C C . ASP A 1 102 ? 8.774 -16.960 9.826 1.00 95.25 102 ASP A C 1
ATOM 851 O O . ASP A 1 102 ? 9.334 -15.909 10.131 1.00 95.25 102 ASP A O 1
ATOM 855 N N . TRP A 1 103 ? 9.229 -17.764 8.866 1.00 94.94 103 TRP A N 1
ATOM 856 C CA . TRP A 1 103 ? 10.407 -17.501 8.053 1.00 94.94 103 TRP A CA 1
ATOM 857 C C . TRP A 1 103 ? 10.389 -18.381 6.802 1.00 94.94 103 TRP A C 1
ATOM 859 O O . TRP A 1 103 ? 10.131 -19.578 6.889 1.00 94.94 103 TRP A O 1
ATOM 869 N N . ASP A 1 104 ? 10.684 -17.792 5.650 1.00 95.25 104 ASP A N 1
ATOM 870 C CA . ASP A 1 104 ? 10.796 -18.468 4.361 1.00 95.25 104 ASP A CA 1
ATOM 871 C C . ASP A 1 104 ? 11.941 -17.843 3.556 1.00 95.25 104 ASP A C 1
ATOM 873 O O . ASP A 1 104 ? 12.040 -16.616 3.449 1.00 95.25 104 ASP A O 1
ATOM 877 N N . AL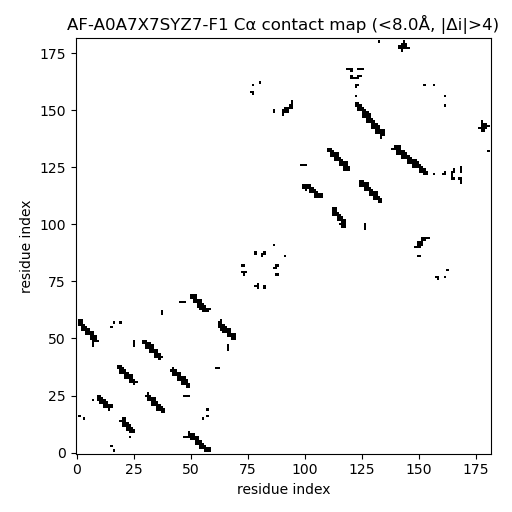A A 1 105 ? 12.816 -18.678 3.004 1.00 93.25 105 ALA A N 1
ATOM 878 C CA . ALA A 1 105 ? 13.975 -18.256 2.227 1.00 93.25 105 ALA A CA 1
ATOM 879 C C . ALA A 1 105 ? 13.850 -18.790 0.799 1.00 93.25 105 ALA A C 1
ATOM 881 O O . ALA A 1 105 ? 13.628 -19.979 0.595 1.00 93.25 105 ALA A O 1
ATOM 882 N N . SER A 1 106 ? 14.011 -17.913 -0.191 1.00 91.19 106 SER A N 1
ATOM 883 C CA . SER A 1 106 ? 14.084 -18.328 -1.588 1.00 91.19 106 SER A CA 1
ATOM 884 C C . SER A 1 106 ? 15.436 -18.959 -1.899 1.00 91.19 106 SER A C 1
ATOM 886 O O . SER A 1 106 ? 16.403 -18.801 -1.149 1.00 91.19 106 SER A O 1
ATOM 888 N N . ASP A 1 107 ? 15.527 -19.578 -3.070 1.00 88.25 107 ASP A N 1
ATOM 889 C CA . ASP A 1 107 ? 16.808 -19.957 -3.655 1.00 88.25 107 ASP A CA 1
ATOM 890 C C . ASP A 1 107 ? 17.713 -18.727 -3.848 1.00 88.25 107 ASP A C 1
ATOM 892 O O . ASP A 1 107 ? 17.229 -17.599 -4.034 1.00 88.25 107 ASP A O 1
ATOM 896 N N . ASP A 1 108 ? 19.028 -18.954 -3.803 1.00 86.69 108 ASP A N 1
ATOM 897 C CA . ASP A 1 108 ? 20.026 -17.970 -4.224 1.00 86.69 108 ASP A CA 1
ATOM 898 C C . ASP A 1 108 ? 20.096 -17.955 -5.753 1.00 86.69 108 ASP A C 1
ATOM 900 O O . ASP A 1 108 ? 20.414 -18.961 -6.393 1.00 86.69 108 ASP A O 1
ATOM 904 N N . ILE A 1 109 ? 19.802 -16.797 -6.342 1.00 82.62 109 ILE A N 1
ATOM 905 C CA . ILE A 1 109 ? 19.930 -16.574 -7.777 1.00 82.62 109 ILE A CA 1
ATOM 906 C C . ILE A 1 109 ? 20.858 -15.382 -8.002 1.00 82.62 109 ILE A C 1
ATOM 908 O O . ILE A 1 109 ? 20.500 -14.224 -7.778 1.00 82.62 109 ILE A O 1
ATOM 912 N N . GLY A 1 110 ? 22.061 -15.662 -8.508 1.00 80.75 110 GLY A N 1
ATOM 913 C CA . GLY A 1 110 ? 23.031 -14.626 -8.868 1.00 80.75 110 GLY A CA 1
ATOM 914 C C . GLY A 1 110 ? 23.673 -13.921 -7.667 1.00 80.75 110 GLY A C 1
ATOM 915 O O . GLY A 1 110 ? 24.013 -12.733 -7.775 1.00 80.75 110 GLY A O 1
ATOM 916 N N . GLY A 1 111 ? 23.840 -14.631 -6.545 1.00 83.81 111 GLY A N 1
ATOM 917 C CA . GLY A 1 111 ? 24.399 -14.114 -5.294 1.00 83.81 111 GLY A CA 1
ATOM 918 C C . GLY A 1 11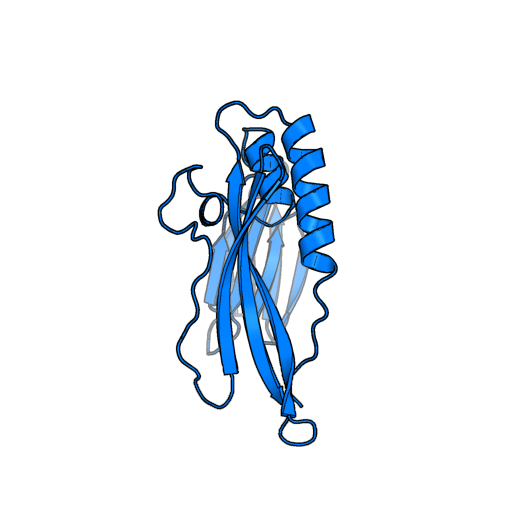1 ? 23.407 -13.248 -4.521 1.00 83.81 111 GLY A C 1
ATOM 919 O O . GLY A 1 111 ? 23.820 -12.320 -3.819 1.00 83.81 111 GLY A O 1
ATOM 920 N N . VAL A 1 112 ? 22.109 -13.482 -4.732 1.00 90.00 112 VAL A N 1
ATOM 921 C CA . VAL A 1 112 ? 21.007 -12.745 -4.114 1.00 90.00 112 VAL A CA 1
ATOM 922 C C . VAL A 1 112 ? 19.978 -13.739 -3.605 1.00 90.00 112 VAL A C 1
ATOM 924 O O . VAL A 1 112 ? 19.434 -14.524 -4.380 1.00 90.00 112 VAL A O 1
ATOM 927 N N . GLN A 1 113 ? 19.659 -13.645 -2.318 1.00 94.56 113 GLN A N 1
ATOM 928 C CA . GLN A 1 113 ? 18.661 -14.484 -1.666 1.00 94.56 113 GLN A CA 1
ATOM 929 C C . GLN A 1 113 ? 17.506 -13.638 -1.130 1.00 94.56 113 GLN A C 1
ATOM 931 O O . GLN A 1 113 ? 17.705 -12.569 -0.552 1.00 94.56 113 GLN A O 1
ATOM 936 N N . GLY A 1 114 ? 16.274 -14.090 -1.340 1.00 95.12 114 GLY A N 1
ATOM 937 C CA . GLY A 1 114 ? 15.076 -13.469 -0.796 1.00 95.12 114 GLY A CA 1
ATOM 938 C C . GLY A 1 114 ? 14.671 -14.105 0.529 1.00 95.12 114 GLY A C 1
ATOM 939 O O . GLY A 1 114 ? 14.657 -15.320 0.653 1.00 95.12 114 GLY A O 1
ATOM 940 N N . PHE A 1 115 ? 14.250 -13.290 1.488 1.00 96.69 115 PHE A N 1
ATOM 941 C CA . PHE A 1 115 ? 13.685 -13.743 2.757 1.00 96.69 115 PHE A CA 1
ATOM 942 C C . PHE A 1 115 ? 12.308 -13.126 2.945 1.00 96.69 115 PHE A C 1
ATOM 944 O O . PHE A 1 115 ? 12.114 -11.933 2.694 1.00 96.69 115 PHE A O 1
ATOM 951 N N . THR A 1 116 ? 11.338 -13.930 3.357 1.00 97.56 116 THR A N 1
ATOM 952 C CA . THR A 1 116 ? 9.974 -13.517 3.679 1.00 97.56 116 THR A CA 1
ATOM 953 C C . THR A 1 116 ? 9.662 -13.967 5.098 1.00 97.56 116 THR A C 1
ATOM 955 O O . THR A 1 116 ? 9.914 -15.110 5.450 1.00 97.56 116 THR A O 1
ATOM 958 N N . TRP A 1 117 ? 9.129 -13.078 5.927 1.00 97.94 117 TRP A N 1
ATOM 959 C CA . TRP A 1 117 ? 8.781 -13.417 7.306 1.00 97.94 117 TRP A CA 1
ATOM 960 C C . TRP A 1 117 ? 7.649 -12.538 7.811 1.00 97.94 117 TRP A C 1
ATOM 962 O O . TRP A 1 117 ? 7.405 -11.443 7.292 1.00 97.94 117 TRP A O 1
ATOM 972 N N . THR A 1 118 ? 6.964 -13.010 8.841 1.00 98.38 118 THR A N 1
ATOM 973 C CA . THR A 1 118 ? 5.912 -12.262 9.518 1.00 98.38 118 THR A CA 1
ATOM 974 C C . THR A 1 118 ? 6.478 -11.604 10.760 1.00 98.38 118 THR A C 1
ATOM 976 O O . THR A 1 118 ? 7.123 -12.242 11.587 1.00 98.38 118 THR A O 1
ATOM 979 N N . LYS A 1 119 ? 6.202 -10.312 10.924 1.00 97.88 119 LYS A N 1
ATOM 980 C CA . LYS A 1 119 ? 6.395 -9.624 12.200 1.00 97.88 119 LYS A CA 1
ATOM 981 C C . LYS A 1 119 ? 5.053 -9.096 12.673 1.00 97.88 119 LYS A C 1
ATOM 983 O O . LYS A 1 119 ? 4.389 -8.352 11.953 1.00 97.88 119 LYS A O 1
ATOM 988 N N . GLN A 1 120 ? 4.679 -9.488 13.881 1.00 97.12 120 GLN A N 1
ATOM 989 C CA . GLN A 1 120 ? 3.484 -9.026 14.569 1.00 97.12 120 GLN A CA 1
ATOM 990 C C . GLN A 1 120 ? 3.886 -8.135 15.744 1.00 97.12 120 GLN A C 1
ATOM 992 O O . GLN A 1 120 ? 4.865 -8.423 16.436 1.00 97.12 120 GLN A O 1
ATOM 997 N N . ILE A 1 121 ? 3.121 -7.070 15.957 1.00 97.19 121 ILE A N 1
ATOM 998 C CA . ILE A 1 121 ? 3.066 -6.333 17.217 1.00 97.19 121 ILE A CA 1
ATOM 999 C C . ILE A 1 121 ? 1.588 -6.235 17.557 1.00 97.19 121 ILE A C 1
ATOM 1001 O O . ILE A 1 121 ? 0.824 -5.650 16.791 1.00 97.19 121 ILE A O 1
ATOM 1005 N N . GLU A 1 122 ? 1.204 -6.848 18.676 1.00 96.81 122 GLU A N 1
ATOM 1006 C CA . GLU A 1 122 ? -0.159 -6.800 19.204 1.00 96.81 122 GLU A CA 1
ATOM 1007 C C . GLU A 1 122 ? -1.220 -7.105 18.126 1.00 96.81 122 GLU A C 1
ATOM 1009 O O . GLU A 1 122 ? -1.300 -8.246 17.652 1.00 96.81 122 GLU A O 1
ATOM 1014 N N . LYS A 1 123 ? -2.009 -6.100 17.714 1.00 98.00 123 LYS A N 1
ATOM 1015 C CA . LYS A 1 123 ? -3.166 -6.230 16.814 1.00 98.00 123 LYS A CA 1
ATOM 1016 C C . LYS A 1 123 ? -2.836 -6.099 15.325 1.00 98.00 123 LYS A C 1
ATOM 1018 O O . LYS A 1 123 ? -3.738 -6.222 14.493 1.00 98.00 123 LYS A O 1
ATOM 1023 N N . VAL A 1 124 ? -1.577 -5.860 14.960 1.00 98.38 124 VAL A N 1
ATOM 1024 C CA . VAL A 1 124 ? -1.146 -5.680 13.566 1.00 98.38 124 VAL A CA 1
ATOM 1025 C C . VAL A 1 124 ? -0.020 -6.651 13.238 1.00 98.38 124 VAL A C 1
ATOM 1027 O O . VAL A 1 124 ? 0.873 -6.899 14.047 1.00 98.38 124 VAL A O 1
ATOM 1030 N N . LYS A 1 125 ? -0.025 -7.190 12.016 1.00 98.06 125 LYS A N 1
ATOM 1031 C CA . LYS A 1 125 ? 1.107 -7.953 11.486 1.00 98.06 125 LYS A CA 1
ATOM 1032 C C . LYS A 1 125 ? 1.448 -7.579 10.055 1.00 98.06 125 LYS A C 1
ATOM 1034 O O . LYS A 1 125 ? 0.566 -7.344 9.230 1.00 98.06 125 LYS A O 1
ATOM 1039 N N . PHE A 1 126 ? 2.741 -7.559 9.758 1.00 98.50 126 PHE A N 1
ATOM 1040 C CA . PHE A 1 126 ? 3.289 -7.339 8.426 1.00 98.50 126 PHE A CA 1
ATOM 1041 C C . PHE A 1 126 ? 3.924 -8.618 7.902 1.00 98.50 126 PHE A C 1
ATOM 1043 O O . PHE A 1 126 ? 4.758 -9.227 8.569 1.00 98.50 126 PHE A O 1
ATOM 1050 N N . LEU A 1 127 ? 3.585 -8.964 6.663 1.00 98.44 127 LEU A N 1
ATOM 1051 C CA . LEU A 1 127 ? 4.366 -9.892 5.863 1.00 98.44 127 LEU A CA 1
ATOM 1052 C C . LEU A 1 127 ? 5.490 -9.096 5.208 1.00 98.44 127 LEU A C 1
ATOM 1054 O O . LEU A 1 127 ? 5.266 -8.325 4.269 1.00 98.44 127 LEU A O 1
ATOM 1058 N N . MET A 1 128 ? 6.693 -9.242 5.734 1.00 98.12 128 MET A N 1
ATOM 1059 C CA . MET A 1 128 ? 7.880 -8.536 5.287 1.00 98.12 128 MET A CA 1
ATOM 1060 C C . MET A 1 128 ? 8.635 -9.368 4.266 1.00 98.12 128 MET A C 1
ATOM 1062 O O . MET A 1 128 ? 8.574 -10.594 4.248 1.00 98.12 128 MET A O 1
ATOM 1066 N N . HIS A 1 129 ? 9.353 -8.680 3.391 1.00 97.56 129 HIS A N 1
ATOM 1067 C CA . HIS A 1 129 ? 10.278 -9.304 2.471 1.00 97.56 129 HIS A CA 1
ATOM 1068 C C . HIS A 1 129 ? 11.528 -8.455 2.338 1.00 97.56 129 HIS A C 1
ATOM 1070 O O . HIS A 1 129 ? 11.432 -7.233 2.201 1.00 97.56 129 HIS A O 1
ATOM 1076 N N . ARG A 1 130 ? 12.685 -9.105 2.308 1.00 96.31 130 ARG A N 1
ATOM 1077 C CA . ARG A 1 130 ? 13.955 -8.470 1.979 1.00 96.31 130 ARG A CA 1
ATOM 1078 C C . ARG A 1 130 ? 14.748 -9.343 1.027 1.00 96.31 130 ARG A C 1
ATOM 1080 O O . ARG A 1 130 ? 14.557 -10.552 0.992 1.00 96.31 130 ARG A O 1
ATOM 1087 N N . THR A 1 131 ? 15.628 -8.720 0.266 1.00 95.38 131 THR A N 1
ATOM 1088 C CA . THR A 1 131 ? 16.644 -9.427 -0.510 1.00 95.38 131 THR A CA 1
ATOM 1089 C C . THR A 1 131 ? 17.993 -9.135 0.106 1.00 95.38 131 THR A C 1
ATOM 1091 O O . THR A 1 131 ? 18.277 -7.979 0.420 1.00 95.38 131 THR A O 1
ATOM 1094 N N . GLU A 1 132 ? 18.833 -10.144 0.238 1.00 95.12 132 GLU A N 1
ATOM 1095 C CA . GLU A 1 132 ? 20.211 -9.999 0.680 1.00 95.12 132 GLU A CA 1
ATOM 1096 C C . GLU A 1 132 ? 21.166 -10.386 -0.436 1.00 95.12 132 GLU A C 1
ATOM 1098 O O . GLU A 1 132 ? 20.836 -11.217 -1.275 1.00 95.12 132 GLU A O 1
ATOM 1103 N N . TRP A 1 133 ? 22.335 -9.759 -0.456 1.00 93.31 133 TRP A N 1
ATOM 1104 C CA . TRP A 1 133 ? 23.437 -10.101 -1.344 1.00 93.31 133 TRP A CA 1
ATOM 1105 C C . TRP A 1 133 ? 24.730 -10.175 -0.545 1.00 93.31 133 TRP A C 1
ATOM 1107 O O . TRP A 1 133 ? 24.897 -9.475 0.458 1.00 93.31 133 TRP A O 1
ATOM 1117 N N . THR A 1 134 ? 25.657 -11.000 -1.013 1.00 90.25 134 THR A N 1
ATOM 1118 C CA . THR A 1 134 ? 26.958 -11.180 -0.366 1.00 90.25 134 THR A CA 1
ATOM 1119 C C . THR A 1 134 ? 28.022 -10.393 -1.115 1.00 90.25 134 THR A C 1
ATOM 1121 O O . THR A 1 134 ? 28.183 -10.520 -2.329 1.00 90.25 134 THR A O 1
ATOM 1124 N N . SER A 1 135 ? 28.758 -9.547 -0.396 1.00 84.75 135 SER A N 1
ATOM 1125 C CA . SER A 1 135 ? 29.854 -8.773 -0.975 1.00 84.75 135 SER A CA 1
ATOM 1126 C C . SER A 1 135 ? 31.028 -9.676 -1.336 1.00 84.75 135 SER A C 1
ATOM 1128 O O . SER A 1 135 ? 31.603 -10.315 -0.460 1.00 84.75 135 SER A O 1
ATOM 1130 N N . SER A 1 136 ? 31.454 -9.655 -2.600 1.00 84.50 136 SER A N 1
ATOM 1131 C CA . SER A 1 136 ? 32.658 -10.373 -3.043 1.00 84.50 136 SER A CA 1
ATOM 1132 C C . SER A 1 136 ? 33.945 -9.847 -2.398 1.00 84.50 136 SER A C 1
ATOM 1134 O O . SER A 1 136 ? 34.911 -10.590 -2.280 1.00 84.50 136 SER A O 1
ATOM 1136 N N . MET A 1 137 ? 33.961 -8.584 -1.958 1.00 84.44 137 MET A N 1
ATOM 1137 C CA . MET A 1 137 ? 35.124 -7.967 -1.312 1.00 84.44 137 MET A CA 1
ATOM 1138 C C . MET A 1 137 ? 35.236 -8.290 0.180 1.00 84.44 137 MET A C 1
ATOM 1140 O O . MET A 1 137 ? 36.341 -8.444 0.685 1.00 84.44 137 MET A O 1
ATOM 1144 N N . SER A 1 138 ? 34.110 -8.328 0.902 1.00 85.75 138 SER A N 1
ATOM 1145 C CA . SER A 1 138 ? 34.111 -8.457 2.371 1.00 85.75 138 SER A CA 1
ATOM 1146 C C . SER A 1 138 ? 33.531 -9.770 2.893 1.00 85.75 138 SER A C 1
ATOM 1148 O O . SER A 1 138 ? 33.602 -10.014 4.091 1.00 85.75 138 SER A O 1
ATOM 1150 N N . GLY A 1 139 ? 32.903 -10.582 2.037 1.00 84.62 139 GLY A N 1
ATOM 1151 C CA . GLY A 1 139 ? 32.185 -11.801 2.429 1.00 84.62 139 GLY A CA 1
ATOM 1152 C C . GLY A 1 139 ? 30.911 -11.558 3.247 1.00 84.62 139 GLY A C 1
ATOM 1153 O O . GLY A 1 139 ? 30.181 -12.500 3.536 1.00 84.62 139 GLY A O 1
ATOM 1154 N N . ASN A 1 140 ? 30.614 -10.308 3.612 1.00 88.44 140 ASN A N 1
ATOM 1155 C CA . ASN A 1 140 ? 29.471 -9.963 4.447 1.00 88.44 140 ASN A CA 1
ATOM 1156 C C . ASN A 1 140 ? 28.178 -9.899 3.629 1.00 88.44 140 ASN A C 1
ATOM 1158 O O . ASN A 1 140 ? 28.141 -9.278 2.559 1.00 88.44 140 ASN A O 1
ATOM 1162 N N . ALA A 1 141 ? 27.109 -10.467 4.188 1.00 88.69 141 ALA A N 1
ATOM 1163 C CA . ALA A 1 141 ? 25.753 -10.316 3.680 1.00 88.69 141 ALA A CA 1
ATOM 1164 C C . ALA A 1 141 ? 25.210 -8.911 3.983 1.00 88.69 141 ALA A C 1
ATOM 1166 O O . ALA A 1 141 ? 25.440 -8.336 5.053 1.00 88.69 141 ALA A O 1
ATOM 1167 N N . ARG A 1 142 ? 24.497 -8.334 3.019 1.00 93.31 142 ARG A N 1
ATOM 1168 C CA . ARG A 1 142 ? 23.883 -7.008 3.100 1.00 93.31 142 ARG A CA 1
ATOM 1169 C C . ARG A 1 142 ? 22.460 -7.071 2.569 1.00 93.31 142 ARG A C 1
ATOM 1171 O O . ARG A 1 142 ? 22.205 -7.713 1.557 1.00 93.31 142 ARG A O 1
ATOM 1178 N N . VAL A 1 143 ? 21.541 -6.341 3.196 1.00 95.50 143 VAL A N 1
ATOM 1179 C CA . VAL A 1 143 ? 20.171 -6.198 2.687 1.00 95.50 143 VAL A CA 1
ATOM 1180 C C . VAL A 1 143 ? 20.179 -5.253 1.484 1.00 95.50 143 VAL A C 1
ATOM 1182 O O . VAL A 1 143 ? 20.422 -4.062 1.633 1.00 95.50 143 VAL A O 1
ATOM 1185 N N . GLY A 1 144 ? 19.894 -5.772 0.291 1.00 93.50 144 GLY A N 1
ATOM 1186 C CA . GLY A 1 144 ? 19.825 -5.002 -0.956 1.00 93.50 144 GLY A CA 1
ATOM 1187 C C . GLY A 1 144 ? 18.492 -4.294 -1.182 1.00 93.50 144 GLY A C 1
ATOM 1188 O O . GLY A 1 144 ? 18.451 -3.236 -1.803 1.00 93.50 144 GLY A O 1
ATOM 1189 N N . SER A 1 145 ? 17.393 -4.855 -0.677 1.00 95.00 145 SER A N 1
ATOM 1190 C CA . SER A 1 145 ? 16.069 -4.234 -0.751 1.00 95.00 145 SER A CA 1
ATOM 1191 C C . SER A 1 145 ? 15.153 -4.771 0.342 1.00 95.00 145 SER A C 1
ATOM 1193 O O . SER A 1 145 ? 15.363 -5.873 0.847 1.00 95.00 145 SER A O 1
ATOM 1195 N N . LYS A 1 146 ? 14.119 -4.003 0.697 1.00 96.69 146 LYS A N 1
ATOM 1196 C CA . LYS A 1 146 ? 13.059 -4.423 1.620 1.00 96.69 146 LYS A CA 1
ATOM 1197 C C . LYS A 1 146 ? 11.703 -3.900 1.158 1.00 96.69 146 LYS A C 1
ATOM 1199 O O . LYS A 1 146 ? 11.612 -2.823 0.573 1.00 96.69 146 LYS A O 1
ATOM 1204 N N . ARG A 1 147 ? 10.636 -4.648 1.433 1.00 96.69 147 ARG A N 1
ATOM 1205 C CA . ARG A 1 147 ? 9.245 -4.231 1.207 1.00 96.69 147 ARG A CA 1
ATOM 1206 C C . ARG A 1 147 ? 8.292 -4.937 2.162 1.00 96.69 147 ARG A C 1
ATOM 1208 O O . ARG A 1 147 ? 8.527 -6.078 2.549 1.00 96.69 147 ARG A O 1
ATOM 1215 N N . ILE A 1 148 ? 7.168 -4.294 2.451 1.00 97.81 148 ILE A N 1
ATOM 1216 C CA . ILE A 1 148 ? 6.028 -4.940 3.104 1.00 97.81 148 ILE A CA 1
ATOM 1217 C C . ILE A 1 148 ? 5.125 -5.502 1.997 1.00 97.81 148 ILE A C 1
ATOM 1219 O O . ILE A 1 148 ? 4.619 -4.755 1.150 1.00 97.81 148 ILE A O 1
ATOM 1223 N N . LYS A 1 149 ? 4.976 -6.829 1.959 1.00 97.00 149 LYS A N 1
ATOM 1224 C CA . LYS A 1 149 ? 4.141 -7.546 0.985 1.00 97.00 149 LYS A CA 1
ATOM 1225 C C . LYS A 1 149 ? 2.659 -7.409 1.329 1.00 97.00 149 LYS A C 1
ATOM 1227 O O . LYS A 1 149 ? 1.868 -7.090 0.441 1.00 97.00 149 LYS A O 1
ATOM 1232 N N . ALA A 1 150 ? 2.312 -7.591 2.600 1.00 98.00 150 ALA A N 1
ATOM 1233 C CA . ALA A 1 150 ? 0.939 -7.537 3.087 1.00 98.00 150 ALA A CA 1
ATOM 1234 C C . ALA A 1 150 ? 0.861 -7.090 4.553 1.00 98.00 150 ALA A C 1
ATOM 1236 O O . ALA A 1 150 ? 1.849 -7.161 5.285 1.00 98.00 150 ALA A O 1
ATOM 1237 N N . VAL A 1 151 ? -0.327 -6.656 4.963 1.00 98.31 151 VAL A N 1
ATOM 1238 C CA . VAL A 1 151 ? -0.696 -6.331 6.344 1.00 98.31 151 VAL A CA 1
ATOM 1239 C C . VAL A 1 151 ? -1.936 -7.132 6.730 1.0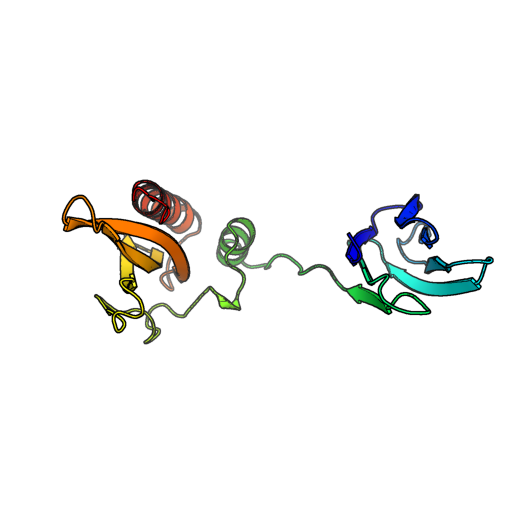0 98.31 151 VAL A C 1
ATOM 1241 O O . VAL A 1 151 ? -2.790 -7.389 5.884 1.00 98.31 151 VAL A O 1
ATOM 1244 N N . ALA A 1 152 ? -2.051 -7.514 7.994 1.00 98.38 152 ALA A N 1
ATOM 1245 C CA . ALA A 1 152 ? -3.310 -7.960 8.572 1.00 98.38 152 ALA A CA 1
ATOM 1246 C C . ALA A 1 152 ? -3.548 -7.265 9.912 1.00 98.38 152 ALA A C 1
ATOM 1248 O O . ALA A 1 152 ? -2.604 -6.881 10.607 1.00 98.38 152 ALA A O 1
ATOM 1249 N N . VAL A 1 153 ? -4.826 -7.118 10.239 1.00 98.19 153 VAL A N 1
ATOM 1250 C CA . VAL A 1 153 ? -5.323 -6.528 11.481 1.00 98.19 153 VAL A CA 1
ATOM 1251 C C . VAL A 1 153 ? -6.188 -7.569 12.183 1.00 98.19 153 VAL A C 1
ATOM 1253 O O . VAL A 1 153 ? -6.925 -8.305 11.519 1.00 98.19 153 VAL A O 1
ATOM 1256 N N . ALA A 1 154 ? -6.061 -7.670 13.503 1.00 97.56 154 ALA A N 1
ATOM 1257 C CA . ALA A 1 154 ? -6.854 -8.595 14.297 1.00 97.56 154 ALA A CA 1
ATOM 1258 C C . ALA A 1 154 ? -8.360 -8.246 14.208 1.00 97.56 154 ALA A C 1
ATOM 1260 O O . ALA A 1 154 ? -8.702 -7.063 14.161 1.00 97.56 154 ALA A O 1
ATOM 1261 N N . PRO A 1 155 ? -9.277 -9.235 14.183 1.00 94.44 155 PRO A N 1
ATOM 1262 C CA . PRO A 1 155 ? -10.710 -8.998 13.948 1.00 94.44 155 PRO A CA 1
ATOM 1263 C C . PRO A 1 155 ? -11.415 -8.078 14.959 1.00 94.44 155 PRO A C 1
ATOM 1265 O O . PRO A 1 155 ? -12.496 -7.579 14.668 1.00 94.44 155 PRO A O 1
ATOM 1268 N N . ASP A 1 156 ? -10.826 -7.879 16.135 1.00 95.00 156 ASP A N 1
ATOM 1269 C CA . ASP A 1 156 ? -11.363 -7.115 17.263 1.00 95.00 156 ASP A CA 1
ATOM 1270 C C . ASP A 1 156 ? -10.601 -5.805 17.534 1.00 95.00 156 ASP A C 1
ATOM 1272 O O . ASP A 1 156 ? -10.832 -5.160 18.553 1.00 95.00 156 ASP A O 1
ATOM 1276 N N . ALA A 1 157 ? -9.678 -5.417 16.650 1.00 96.88 157 ALA A N 1
ATOM 1277 C CA . ALA A 1 157 ? -8.837 -4.245 16.854 1.00 96.88 157 ALA A CA 1
ATOM 1278 C C . ALA A 1 157 ? -9.620 -2.936 16.692 1.00 96.88 157 ALA A C 1
ATOM 1280 O O . ALA A 1 157 ? -10.390 -2.757 15.744 1.00 96.88 157 ALA A O 1
ATOM 1281 N N . THR A 1 158 ? -9.359 -1.981 17.576 1.00 98.00 158 THR A N 1
ATOM 1282 C CA . THR A 1 158 ? -9.817 -0.597 17.424 1.00 98.00 158 THR A CA 1
ATOM 1283 C C . THR A 1 158 ? -8.880 0.199 16.512 1.00 98.00 158 THR A C 1
ATOM 1285 O O . THR A 1 158 ? -7.729 -0.178 16.287 1.00 98.00 158 THR A O 1
ATOM 1288 N N . LEU A 1 159 ? -9.352 1.334 15.981 1.00 98.00 159 LEU A N 1
ATOM 1289 C CA . LEU A 1 159 ? -8.523 2.196 15.130 1.00 98.00 159 LEU A CA 1
ATOM 1290 C C . LEU A 1 159 ? -7.267 2.693 15.863 1.00 98.00 159 LEU A C 1
ATOM 1292 O O . LEU A 1 159 ? -6.190 2.687 15.272 1.00 98.00 159 LEU A O 1
ATOM 1296 N N . ASP A 1 160 ? -7.394 3.081 17.131 1.00 98.25 160 ASP A N 1
ATOM 1297 C CA . ASP A 1 160 ? -6.285 3.625 17.921 1.00 98.25 160 ASP A CA 1
ATOM 1298 C C . ASP A 1 160 ? -5.199 2.569 18.173 1.00 98.25 160 ASP A C 1
ATOM 1300 O O . ASP A 1 160 ? -4.007 2.848 18.022 1.00 98.25 160 ASP A O 1
ATOM 1304 N N . GLU A 1 161 ? -5.600 1.330 18.484 1.00 98.38 161 GLU A N 1
ATOM 1305 C CA . GLU A 1 161 ? -4.674 0.197 18.599 1.00 98.38 161 GLU A CA 1
ATOM 1306 C C . GLU A 1 161 ? -3.957 -0.054 17.275 1.00 98.38 161 GLU A C 1
ATOM 1308 O O . GLU A 1 161 ? -2.731 -0.139 17.242 1.00 98.38 161 GLU A O 1
ATOM 1313 N N . VAL A 1 162 ? -4.699 -0.084 16.162 1.00 98.25 162 VAL A N 1
ATOM 1314 C CA . VAL A 1 162 ? -4.107 -0.274 14.834 1.00 98.25 162 VAL A CA 1
ATOM 1315 C C . VAL A 1 162 ? -3.099 0.822 14.517 1.00 98.25 162 VAL A C 1
ATOM 1317 O O . VAL A 1 162 ? -2.014 0.507 14.041 1.00 98.25 162 VAL A O 1
ATOM 1320 N N . GLN A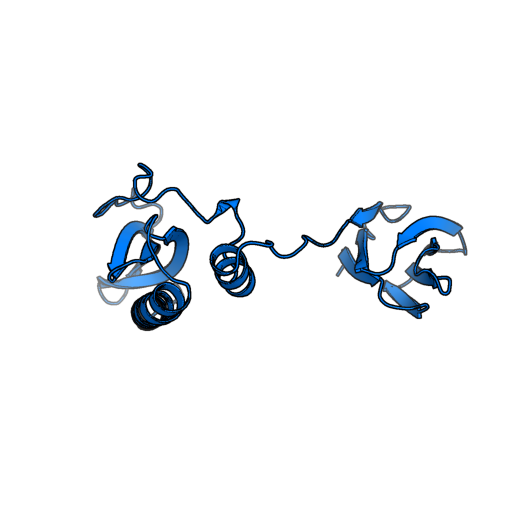 1 163 ? -3.415 2.091 14.774 1.00 98.44 163 GLN A N 1
ATOM 1321 C CA . GLN A 1 163 ? -2.507 3.207 14.499 1.00 98.44 163 GLN A CA 1
ATOM 1322 C C . GLN A 1 163 ? -1.206 3.093 15.296 1.00 98.44 163 GLN A C 1
ATOM 1324 O O . GLN A 1 163 ? -0.118 3.213 14.725 1.00 98.44 163 GLN A O 1
ATOM 1329 N N . ARG A 1 164 ? -1.313 2.820 16.601 1.00 98.38 164 ARG A N 1
ATOM 1330 C CA . ARG A 1 164 ? -0.165 2.655 17.497 1.00 98.38 164 ARG A CA 1
ATOM 1331 C C . ARG A 1 164 ? 0.703 1.465 17.085 1.00 98.38 164 ARG A C 1
ATOM 1333 O O . ARG A 1 164 ? 1.914 1.613 16.911 1.00 98.38 164 ARG A O 1
ATOM 1340 N N . ASP A 1 165 ? 0.091 0.300 16.905 1.00 98.31 165 ASP A N 1
ATOM 1341 C CA . ASP A 1 165 ? 0.799 -0.954 16.644 1.00 98.31 165 ASP A CA 1
ATOM 1342 C C . ASP A 1 165 ? 1.401 -0.963 15.224 1.00 98.31 165 ASP A C 1
ATOM 1344 O O . ASP A 1 165 ? 2.527 -1.425 15.012 1.00 98.31 165 ASP A O 1
ATOM 1348 N N . PHE A 1 166 ? 0.702 -0.364 14.250 1.00 98.38 166 PHE A N 1
ATOM 1349 C CA . PHE A 1 166 ? 1.220 -0.126 12.902 1.00 98.38 166 PHE A CA 1
ATOM 1350 C C . PHE A 1 166 ? 2.444 0.792 12.927 1.00 98.38 166 PHE A C 1
ATOM 1352 O O . PHE A 1 166 ? 3.436 0.488 12.264 1.00 98.38 166 PHE A O 1
ATOM 1359 N N . ALA A 1 167 ? 2.403 1.898 13.679 1.00 97.81 167 ALA A N 1
ATOM 1360 C CA . ALA A 1 167 ? 3.534 2.816 13.790 1.00 97.81 167 ALA A CA 1
ATOM 1361 C C . ALA A 1 167 ? 4.767 2.116 14.382 1.00 97.81 167 ALA A C 1
ATOM 1363 O O . ALA A 1 167 ? 5.861 2.233 13.829 1.00 97.81 167 ALA A O 1
ATOM 1364 N N . ALA A 1 168 ? 4.585 1.313 15.435 1.00 97.88 168 ALA A N 1
ATOM 1365 C CA . ALA A 1 168 ? 5.662 0.522 16.029 1.00 97.88 168 ALA A CA 1
ATOM 1366 C C . ALA A 1 168 ? 6.266 -0.485 15.030 1.00 97.88 168 ALA A C 1
ATOM 1368 O O . ALA A 1 168 ? 7.488 -0.568 14.882 1.00 97.88 168 ALA A O 1
ATOM 1369 N N . LEU A 1 169 ? 5.427 -1.209 14.278 1.00 97.25 169 LEU A N 1
ATOM 1370 C CA . LEU A 1 169 ? 5.900 -2.130 13.237 1.00 97.25 169 LEU A CA 1
ATOM 1371 C C . LEU A 1 169 ? 6.614 -1.408 12.099 1.00 97.25 169 LEU A C 1
ATOM 1373 O O . LEU A 1 169 ? 7.569 -1.937 11.524 1.00 97.25 169 LEU A O 1
ATOM 1377 N N . LYS A 1 170 ? 6.138 -0.213 11.751 1.00 97.00 170 LYS A N 1
ATOM 1378 C CA . LYS A 1 170 ? 6.721 0.593 10.688 1.00 97.00 170 LYS A CA 1
ATOM 1379 C C . LYS A 1 170 ? 8.110 1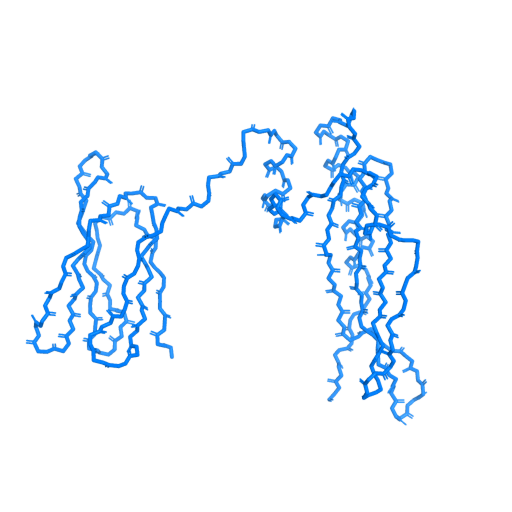.092 11.072 1.00 97.00 170 LYS A C 1
ATOM 1381 O O . LYS A 1 170 ? 9.000 0.989 10.235 1.00 97.00 170 LYS A O 1
ATOM 1386 N N . ILE A 1 171 ? 8.312 1.523 12.320 1.00 97.50 171 ILE A N 1
ATOM 1387 C CA . ILE A 1 171 ? 9.634 1.885 12.858 1.00 97.50 171 ILE A CA 1
ATOM 1388 C C . ILE A 1 171 ? 10.589 0.694 12.752 1.00 97.50 171 ILE A C 1
ATOM 1390 O O . ILE A 1 171 ? 11.622 0.808 12.098 1.00 97.50 171 ILE A O 1
ATOM 1394 N N . TYR A 1 172 ? 10.197 -0.476 13.272 1.00 96.38 172 TYR A N 1
ATOM 1395 C CA . TYR A 1 172 ? 11.004 -1.698 13.166 1.00 96.38 172 TYR A CA 1
ATOM 1396 C C . TYR A 1 172 ? 11.383 -2.017 11.710 1.00 96.38 172 TYR A C 1
ATOM 1398 O O . TYR A 1 172 ? 12.525 -2.361 11.404 1.00 96.38 172 TYR A O 1
ATOM 1406 N N . PHE A 1 173 ? 10.426 -1.901 10.784 1.00 96.56 173 PHE A N 1
ATOM 1407 C CA . PHE A 1 173 ? 10.690 -2.137 9.369 1.00 96.56 173 PHE A CA 1
ATOM 1408 C C . PHE A 1 173 ? 11.657 -1.102 8.786 1.00 96.56 173 PHE A C 1
ATOM 1410 O O . PHE A 1 173 ? 12.538 -1.461 8.001 1.00 96.56 173 PHE A O 1
ATOM 1417 N N . ASP A 1 174 ? 11.507 0.172 9.144 1.00 96.25 174 ASP A N 1
ATOM 1418 C CA . ASP A 1 174 ? 12.303 1.282 8.625 1.00 96.25 174 ASP A CA 1
ATOM 1419 C C . ASP A 1 174 ? 13.751 1.256 9.121 1.00 96.25 174 ASP A C 1
ATOM 1421 O O . ASP A 1 174 ? 14.644 1.586 8.339 1.00 96.25 174 ASP A O 1
ATOM 1425 N N . GLU A 1 175 ? 14.000 0.736 10.321 1.00 96.88 175 GLU A N 1
ATOM 1426 C CA . GLU A 1 175 ? 15.337 0.583 10.909 1.00 96.88 175 GLU A CA 1
ATOM 1427 C C . GLU A 1 175 ? 16.226 -0.447 10.195 1.00 96.88 175 GLU A C 1
ATOM 1429 O O . GLU A 1 175 ? 17.446 -0.397 10.328 1.00 96.88 175 GLU A O 1
ATOM 1434 N N . ILE A 1 176 ? 15.660 -1.360 9.394 1.00 94.38 176 ILE A N 1
ATOM 1435 C CA . ILE A 1 176 ? 16.451 -2.342 8.631 1.00 94.38 176 ILE A CA 1
ATOM 1436 C C . ILE A 1 176 ? 17.328 -1.605 7.594 1.00 94.38 176 ILE A C 1
ATOM 1438 O O . ILE A 1 176 ? 16.780 -1.068 6.624 1.00 94.38 176 ILE A O 1
ATOM 1442 N N . PRO A 1 177 ? 18.667 -1.587 7.721 1.00 94.50 177 PRO A N 1
ATOM 1443 C CA . PRO A 1 177 ? 19.516 -0.820 6.815 1.00 94.50 177 PRO A CA 1
ATOM 1444 C C . PRO A 1 177 ? 19.527 -1.455 5.424 1.00 94.50 177 PRO A C 1
ATOM 1446 O O . PRO A 1 177 ? 19.688 -2.666 5.298 1.00 94.50 177 PRO A O 1
ATOM 1449 N N . VAL A 1 178 ? 19.378 -0.640 4.377 1.00 94.38 178 VAL A N 1
ATOM 1450 C CA . VAL A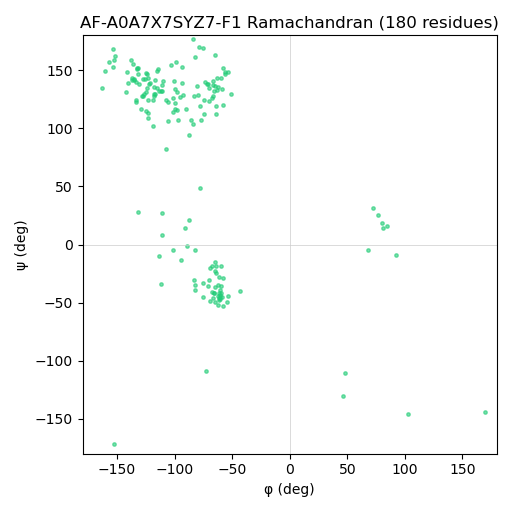 1 178 ? 19.451 -1.090 2.980 1.00 94.38 178 VAL A CA 1
ATOM 1451 C C . VAL A 1 178 ? 20.750 -0.592 2.366 1.00 94.38 178 VAL A C 1
ATOM 1453 O O . VAL A 1 178 ? 21.014 0.608 2.346 1.00 94.38 178 VAL A O 1
ATOM 1456 N N . VAL A 1 179 ? 21.542 -1.517 1.839 1.00 92.38 179 VAL A N 1
ATOM 1457 C CA . VAL A 1 179 ? 22.770 -1.248 1.094 1.00 92.38 179 VAL A CA 1
ATOM 1458 C C . VAL A 1 179 ? 22.570 -1.815 -0.312 1.00 92.38 179 VAL A C 1
ATOM 1460 O O . VAL A 1 179 ? 22.630 -3.036 -0.475 1.00 92.38 179 VAL A O 1
ATOM 1463 N N . PRO A 1 180 ? 22.281 -0.976 -1.323 1.00 82.81 180 PRO A N 1
ATOM 1464 C CA . PRO A 1 180 ? 22.113 -1.437 -2.697 1.00 82.81 180 PRO A CA 1
ATOM 1465 C C . PRO A 1 180 ? 23.351 -2.191 -3.185 1.00 82.81 180 PRO A C 1
ATOM 1467 O O . PRO A 1 180 ? 24.475 -1.875 -2.788 1.00 82.81 180 PRO A O 1
ATOM 1470 N N . ARG A 1 181 ? 23.142 -3.188 -4.047 1.00 78.56 181 ARG A N 1
ATOM 1471 C CA . ARG A 1 181 ? 24.248 -3.878 -4.715 1.00 78.56 181 ARG A CA 1
ATOM 1472 C C . ARG A 1 181 ? 24.997 -2.861 -5.604 1.00 78.56 181 ARG A C 1
ATOM 1474 O O . ARG A 1 181 ? 24.308 -2.110 -6.298 1.00 78.56 181 ARG A O 1
ATOM 1481 N N . PRO A 1 182 ? 26.342 -2.809 -5.551 1.00 73.12 182 PRO A N 1
ATOM 1482 C CA . PRO A 1 182 ? 27.132 -1.971 -6.448 1.00 73.12 182 PRO A CA 1
ATOM 1483 C C . PRO A 1 182 ? 26.979 -2.374 -7.917 1.00 73.12 182 PRO A C 1
ATOM 1485 O O . PRO A 1 182 ? 26.669 -3.562 -8.181 1.00 73.12 182 PRO A O 1
#

Radius of gyration: 22.91 Å; Cα contacts (8 Å, |Δi|>4): 340; chains: 1; bounding box: 57×43×57 Å

Mean predicted aligned error: 8.92 Å

Sequence (182 aa):
MAKRVFNIEKTEKFQAGMSTYVYIQLDDAGFGKAIVEWKHGEQKEFPVKKGQRLYVNMWGGFPDVQVWEQPKPPKDPIMRFLWEHGFPKKKVLPWNDAQFVDWDASDDIGGVQGFTWTKQIEKVKFLMHRTEWTSSMSGNARVGSKRIKAVAVAPDATLDEVQRDFAALKIYFDEIPVVPRP

Nearest PDB structures (foldseek):
  1y8c-assembly1_A  TM=4.622E-01  e=1.035E+00  Clostridium acetobutylicum ATCC 824
  4q9t-assembly2_B  TM=2.811E-01  e=2.860E-01  Vanderwaltozyma polyspora DSM 70294
  7tbi-assembly1_Q1  TM=2.894E-01  e=4.390E-01  Saccharomyces cerevisiae
  7tbi-assembly1_Q2  TM=2.894E-01  e=5.440E-01  Saccharomyces cerevisiae
  4q9t-assembly1_A  TM=2.812E-01  e=6.055E-01  Vanderwaltozyma polyspora DSM 70294